Protein AF-A0A9P7W1I6-F1 (afdb_monomer_lite)

Sequence (205 aa):
MAPTDESPTPQEISLDATHIAAESSLDLSAVGKHEARKIMSLQHKVLGYRPPPGSLASEAQAAASKHPDGISPSPPDTASLREAALKDAARIGLRSERSTPSKKISFDIDLDRIGLADARKLMSEEHKALGYRPPPGSLAAEAQVAAAKHPEIKDSNIDPRILTKAAQKDAARIASERGATGAKFDRRTEEPPVLKSGDNASPGA

Organism: NCBI:txid856835

Radius of gyration: 28.48 Å; chains: 1; bounding box: 48×52×102 Å

Structure (mmCIF, N/CA/C/O backbone):
data_AF-A0A9P7W1I6-F1
#
_entry.id   AF-A0A9P7W1I6-F1
#
loop_
_atom_site.group_PDB
_atom_site.id
_atom_site.type_symbol
_atom_site.label_atom_id
_atom_site.label_alt_id
_atom_site.label_comp_id
_atom_site.label_asym_id
_atom_site.label_entity_id
_atom_site.label_seq_id
_atom_site.pdbx_PDB_ins_code
_atom_site.Cartn_x
_atom_site.Cartn_y
_atom_site.Cartn_z
_atom_site.occupancy
_atom_site.B_iso_or_equiv
_atom_site.auth_seq_id
_atom_site.auth_comp_id
_atom_site.auth_asym_id
_atom_site.auth_atom_id
_atom_site.pdbx_PDB_model_num
ATOM 1 N N . MET A 1 1 ? -29.452 -7.579 -7.277 1.00 39.31 1 MET A N 1
ATOM 2 C CA . MET A 1 1 ? -28.356 -7.286 -8.225 1.00 39.31 1 MET A CA 1
ATOM 3 C C . MET A 1 1 ? -27.201 -6.744 -7.408 1.00 39.31 1 MET A C 1
ATOM 5 O O . MET A 1 1 ? -27.337 -5.668 -6.843 1.00 39.31 1 MET A O 1
ATOM 9 N N . ALA A 1 2 ? -26.158 -7.550 -7.212 1.00 38.19 2 ALA A N 1
ATOM 10 C CA . ALA A 1 2 ? -24.960 -7.138 -6.486 1.00 38.19 2 ALA A CA 1
ATOM 11 C C . ALA A 1 2 ? -24.075 -6.295 -7.421 1.00 38.19 2 ALA A C 1
ATOM 13 O O . ALA A 1 2 ? -23.942 -6.683 -8.583 1.00 38.19 2 ALA A O 1
ATOM 14 N N . PRO A 1 3 ? -23.492 -5.172 -6.970 1.00 46.94 3 PRO A N 1
ATOM 15 C CA . PRO A 1 3 ? -22.428 -4.526 -7.721 1.00 46.94 3 PRO A CA 1
ATOM 16 C C . PRO A 1 3 ? -21.200 -5.441 -7.672 1.00 46.94 3 PRO A C 1
ATOM 18 O O . PRO A 1 3 ? -20.714 -5.793 -6.598 1.00 46.94 3 PRO A O 1
ATOM 21 N N . THR A 1 4 ? -20.756 -5.886 -8.840 1.00 48.56 4 THR A N 1
ATOM 22 C CA . THR A 1 4 ? -19.498 -6.599 -9.033 1.00 48.56 4 THR A CA 1
ATOM 23 C C . THR A 1 4 ? -18.344 -5.701 -8.601 1.00 48.56 4 THR A C 1
ATOM 25 O O . THR A 1 4 ? -18.175 -4.597 -9.112 1.00 48.56 4 THR A O 1
ATOM 28 N N . ASP A 1 5 ? -17.574 -6.185 -7.632 1.00 48.84 5 ASP A N 1
ATOM 29 C CA . ASP A 1 5 ? -16.258 -5.678 -7.259 1.00 48.84 5 ASP A CA 1
ATOM 30 C C . ASP A 1 5 ? -15.291 -5.929 -8.430 1.00 48.84 5 ASP A C 1
ATOM 32 O O . ASP A 1 5 ? -14.596 -6.943 -8.486 1.00 48.84 5 ASP A O 1
ATOM 36 N N . GLU A 1 6 ? -15.327 -5.061 -9.446 1.00 49.81 6 GLU A N 1
ATOM 37 C CA . GLU A 1 6 ? -14.405 -5.111 -10.583 1.00 49.81 6 GLU A CA 1
ATOM 38 C C . GLU A 1 6 ? -13.041 -4.552 -10.173 1.00 49.81 6 GLU A C 1
ATOM 40 O O . GLU A 1 6 ? -12.639 -3.441 -10.519 1.00 49.81 6 GLU A O 1
ATOM 45 N N . SER A 1 7 ? -12.302 -5.357 -9.414 1.00 54.88 7 SER A N 1
ATOM 46 C CA . SER A 1 7 ? -10.848 -5.252 -9.394 1.00 54.88 7 SER A CA 1
ATOM 47 C C . SER A 1 7 ? -10.339 -5.579 -10.806 1.00 54.88 7 SER A C 1
ATOM 49 O O . SER A 1 7 ? -10.572 -6.698 -11.271 1.00 54.88 7 SER A O 1
ATOM 51 N N . PRO A 1 8 ? -9.653 -4.657 -11.510 1.00 55.03 8 PRO A N 1
ATOM 52 C CA . PRO A 1 8 ? -9.287 -4.884 -12.905 1.00 55.03 8 PRO A CA 1
ATOM 53 C C . PRO A 1 8 ? -8.347 -6.077 -13.003 1.00 55.03 8 PRO A C 1
ATOM 55 O O . PRO A 1 8 ? -7.320 -6.127 -12.311 1.00 55.03 8 PRO A O 1
ATOM 58 N N . THR A 1 9 ? -8.721 -7.042 -13.839 1.00 59.66 9 THR A N 1
ATOM 59 C CA . THR A 1 9 ? -7.993 -8.304 -13.983 1.00 59.66 9 THR A CA 1
ATOM 60 C C . THR A 1 9 ? -6.566 -8.047 -14.486 1.00 59.66 9 THR A C 1
ATOM 62 O O . THR A 1 9 ? -6.343 -7.074 -15.208 1.00 59.66 9 THR A O 1
ATOM 65 N N . PRO A 1 10 ? -5.579 -8.912 -14.170 1.00 57.97 10 PRO A N 1
ATOM 66 C CA . PRO A 1 10 ? -4.196 -8.765 -14.643 1.00 57.97 10 PRO A CA 1
ATOM 67 C C . PRO A 1 10 ? -4.059 -8.569 -16.163 1.00 57.97 10 PRO A C 1
ATOM 69 O O . PRO A 1 10 ? -3.075 -7.994 -16.621 1.00 57.97 10 PRO A O 1
ATOM 72 N N . GLN A 1 11 ? -5.054 -9.020 -16.934 1.00 57.78 11 GLN A N 1
ATOM 73 C CA . GLN A 1 11 ? -5.106 -8.873 -18.386 1.00 57.78 11 GLN A CA 1
ATOM 74 C C . GLN A 1 11 ? -5.342 -7.423 -18.825 1.00 57.78 11 GLN A C 1
ATOM 76 O O . GLN A 1 11 ? -4.669 -6.959 -19.739 1.00 57.78 11 GLN A O 1
ATOM 81 N N . GLU A 1 12 ? -6.209 -6.672 -18.143 1.00 60.38 12 GLU A N 1
ATOM 82 C CA . GLU A 1 12 ? -6.423 -5.250 -18.450 1.00 60.38 12 GLU A CA 1
ATOM 83 C C . GLU A 1 12 ? -5.205 -4.397 -18.072 1.00 60.38 12 GLU A C 1
ATOM 85 O O . GLU A 1 12 ? -4.842 -3.466 -18.783 1.00 60.38 12 GLU A O 1
ATOM 90 N N . ILE A 1 13 ? -4.501 -4.766 -16.993 1.00 64.19 13 ILE A N 1
ATOM 91 C CA . ILE A 1 13 ? -3.278 -4.066 -16.557 1.00 64.19 13 ILE A CA 1
ATOM 92 C C . ILE A 1 13 ? -2.152 -4.227 -17.585 1.00 64.19 13 ILE A C 1
ATOM 94 O O . ILE A 1 13 ? -1.425 -3.269 -17.850 1.00 64.19 13 ILE A O 1
ATOM 98 N N . SER A 1 14 ? -2.039 -5.431 -18.152 1.00 67.81 14 SER A N 1
ATOM 99 C CA . SER A 1 14 ? -1.067 -5.788 -19.187 1.00 67.81 14 SER A CA 1
ATOM 100 C C . SER A 1 14 ? -1.320 -5.021 -20.491 1.00 67.81 14 SER A C 1
ATOM 102 O O . SER A 1 14 ? -0.390 -4.438 -21.050 1.00 67.81 14 SER A O 1
ATOM 104 N N . LEU A 1 15 ? -2.582 -4.923 -20.929 1.00 71.44 15 LEU A N 1
ATOM 105 C CA . LEU A 1 15 ? -2.955 -4.144 -22.115 1.00 71.44 15 LEU A CA 1
ATOM 106 C C . LEU A 1 15 ? -2.557 -2.670 -21.960 1.00 71.44 15 LEU A C 1
ATOM 108 O O . LEU A 1 15 ? -1.880 -2.125 -22.833 1.00 71.44 15 LEU A O 1
ATOM 112 N N . ASP A 1 16 ? -2.855 -2.055 -20.817 1.00 76.81 16 ASP A N 1
ATOM 113 C CA . ASP A 1 16 ? -2.443 -0.675 -20.537 1.00 76.81 16 ASP A CA 1
ATOM 114 C C . ASP A 1 16 ? -0.919 -0.489 -20.602 1.00 76.81 16 ASP A C 1
ATOM 116 O O . ASP A 1 16 ? -0.429 0.492 -21.161 1.00 76.81 16 ASP A O 1
ATOM 120 N N . ALA A 1 17 ? -0.144 -1.423 -20.041 1.00 79.62 17 ALA A N 1
ATOM 121 C CA . ALA A 1 17 ? 1.315 -1.347 -20.071 1.00 79.62 17 ALA A CA 1
ATOM 122 C C . ALA A 1 17 ? 1.866 -1.416 -21.503 1.00 79.62 17 ALA A C 1
ATOM 124 O O . ALA A 1 17 ? 2.797 -0.679 -21.843 1.00 79.62 17 ALA A O 1
ATOM 125 N N . THR A 1 18 ? 1.270 -2.248 -22.362 1.00 81.69 18 THR A N 1
ATOM 126 C CA . THR A 1 18 ? 1.635 -2.302 -23.786 1.00 81.69 18 THR A CA 1
ATOM 127 C C . THR A 1 18 ? 1.257 -1.023 -24.537 1.00 81.69 18 THR A C 1
ATOM 129 O O . THR A 1 18 ? 2.026 -0.569 -25.383 1.00 81.69 18 THR A O 1
ATOM 132 N N . HIS A 1 19 ? 0.142 -0.378 -24.177 1.00 83.44 19 HIS A N 1
ATOM 133 C CA . HIS A 1 19 ? -0.240 0.924 -24.726 1.00 83.44 19 HIS A CA 1
ATOM 134 C C . HIS A 1 19 ? 0.760 2.025 -24.350 1.00 83.44 19 HIS A C 1
ATOM 136 O O . HIS A 1 19 ? 1.209 2.757 -25.229 1.00 83.44 19 HIS A O 1
ATOM 142 N N . ILE A 1 20 ? 1.199 2.095 -23.088 1.00 84.31 20 ILE A N 1
ATOM 143 C CA . ILE A 1 20 ? 2.221 3.066 -22.651 1.00 84.31 20 ILE A CA 1
ATOM 144 C C . ILE A 1 20 ? 3.561 2.837 -23.370 1.00 84.31 20 ILE A C 1
ATOM 146 O O . ILE A 1 20 ? 4.255 3.800 -23.718 1.00 84.31 20 ILE A O 1
ATOM 150 N N . ALA A 1 21 ? 3.928 1.574 -23.615 1.00 81.94 21 ALA A N 1
ATOM 151 C CA . ALA A 1 21 ? 5.100 1.238 -24.418 1.00 81.94 21 ALA A CA 1
ATOM 152 C C . ALA A 1 21 ? 4.963 1.788 -25.847 1.00 81.94 21 ALA A C 1
ATOM 154 O O . ALA A 1 21 ? 5.846 2.507 -26.312 1.00 81.94 21 ALA A O 1
ATOM 155 N N . ALA A 1 22 ? 3.826 1.537 -26.502 1.00 82.69 22 ALA A N 1
ATOM 156 C CA . ALA A 1 22 ? 3.554 2.003 -27.860 1.00 82.69 22 ALA A CA 1
ATOM 157 C C . ALA A 1 22 ? 3.529 3.539 -27.971 1.00 82.69 22 ALA A C 1
ATOM 159 O O . ALA A 1 22 ? 4.135 4.099 -28.883 1.00 82.69 22 ALA A O 1
ATOM 160 N N . GLU A 1 23 ? 2.908 4.236 -27.015 1.00 83.25 23 GLU A N 1
ATOM 161 C CA . GLU A 1 23 ? 2.897 5.707 -26.947 1.00 83.25 23 GLU A CA 1
ATOM 162 C C . GLU A 1 23 ? 4.299 6.305 -26.820 1.00 83.25 23 GLU A C 1
ATOM 164 O O . GLU A 1 23 ? 4.571 7.395 -27.320 1.00 83.25 23 GLU A O 1
ATOM 169 N N . SER A 1 24 ? 5.199 5.587 -26.153 1.00 83.06 24 SER A N 1
ATOM 170 C CA . SER A 1 24 ? 6.590 6.001 -25.963 1.00 83.06 24 SER A CA 1
ATOM 171 C C . SER A 1 24 ? 7.506 5.502 -27.089 1.00 83.06 24 SER A C 1
ATOM 173 O O . SER A 1 24 ? 8.729 5.591 -26.969 1.00 83.06 24 SER A O 1
ATOM 175 N N . SER A 1 25 ? 6.925 4.961 -28.173 1.00 82.50 25 SER A N 1
ATOM 176 C CA . SER A 1 25 ? 7.631 4.317 -29.293 1.00 82.50 25 SER A CA 1
ATOM 177 C C . SER A 1 25 ? 8.619 3.235 -28.839 1.00 82.50 25 SER A C 1
ATOM 179 O O . SER A 1 25 ? 9.677 3.041 -29.435 1.00 82.50 25 SER A O 1
ATOM 181 N N . LEU A 1 26 ? 8.288 2.546 -27.746 1.00 83.31 26 LEU A N 1
ATOM 182 C CA . LEU A 1 26 ? 9.107 1.509 -27.149 1.00 83.31 26 LEU A CA 1
ATOM 183 C C . LEU A 1 26 ? 8.637 0.137 -27.621 1.00 83.31 26 LEU A C 1
ATOM 185 O O . LEU A 1 26 ? 7.534 -0.308 -27.306 1.00 83.31 26 LEU A O 1
ATOM 189 N N . ASP A 1 27 ? 9.514 -0.554 -28.339 1.00 84.62 27 ASP A N 1
ATOM 190 C CA . ASP A 1 27 ? 9.290 -1.933 -28.747 1.00 84.62 27 ASP A CA 1
ATOM 191 C C . ASP A 1 27 ? 9.727 -2.894 -27.633 1.00 84.62 27 ASP A C 1
ATOM 193 O O . ASP A 1 27 ? 10.917 -3.055 -27.354 1.00 84.62 27 ASP A O 1
ATOM 197 N N . LEU A 1 28 ? 8.754 -3.549 -26.994 1.00 82.38 28 LEU A N 1
ATOM 198 C CA . LEU A 1 28 ? 8.999 -4.531 -25.933 1.00 82.38 28 LEU A CA 1
ATOM 199 C C . LEU A 1 28 ? 9.765 -5.764 -26.432 1.00 82.38 28 LEU A C 1
ATOM 201 O O . LEU A 1 28 ? 10.403 -6.439 -25.632 1.00 82.38 28 LEU A O 1
ATOM 205 N N . SER A 1 29 ? 9.738 -6.058 -27.734 1.00 82.56 29 SER A N 1
ATOM 206 C CA . SER A 1 29 ? 10.484 -7.180 -28.313 1.00 82.56 29 SER A CA 1
ATOM 207 C C . SER A 1 29 ? 11.984 -6.883 -28.460 1.00 82.56 29 SER A C 1
ATOM 209 O O . SER A 1 29 ? 12.816 -7.793 -28.418 1.00 82.56 29 SER A O 1
ATOM 211 N N . ALA A 1 30 ? 12.345 -5.600 -28.544 1.00 84.06 30 ALA A N 1
ATOM 212 C CA . ALA A 1 30 ? 13.722 -5.116 -28.551 1.00 84.06 30 ALA A CA 1
ATOM 213 C C . ALA A 1 30 ? 14.324 -4.987 -27.137 1.00 84.06 30 ALA A C 1
ATOM 215 O O . ALA A 1 30 ? 15.516 -4.727 -26.994 1.00 84.06 30 ALA A O 1
ATOM 216 N N . VAL A 1 31 ? 13.517 -5.150 -26.084 1.00 86.19 31 VAL A N 1
ATOM 217 C CA . VAL A 1 31 ? 13.948 -5.010 -24.688 1.00 86.19 31 VAL A CA 1
ATOM 218 C C . VAL A 1 31 ? 14.651 -6.281 -24.212 1.00 86.19 31 VAL A C 1
ATOM 220 O O . VAL A 1 31 ? 14.035 -7.337 -24.068 1.00 86.19 31 VAL A O 1
ATOM 223 N N . GLY A 1 32 ? 15.942 -6.158 -23.910 1.00 89.12 32 GLY A N 1
ATOM 224 C CA . GLY A 1 32 ? 16.736 -7.206 -23.287 1.00 89.12 32 GLY A CA 1
ATOM 225 C C . GLY A 1 32 ? 16.715 -7.141 -21.758 1.00 89.12 32 GLY A C 1
ATOM 226 O O . GLY A 1 32 ? 16.048 -6.326 -21.106 1.00 89.12 32 GLY A O 1
ATOM 227 N N . LYS A 1 33 ? 17.496 -8.027 -21.136 1.00 89.19 33 LYS A N 1
ATOM 228 C CA . LYS A 1 33 ? 17.587 -8.162 -19.673 1.00 89.19 33 LYS A CA 1
ATOM 229 C C . LYS A 1 33 ? 18.093 -6.891 -18.991 1.00 89.19 33 LYS A C 1
ATOM 231 O O . LYS A 1 33 ? 17.712 -6.611 -17.850 1.00 89.19 33 LYS A O 1
ATOM 236 N N . HIS A 1 34 ? 18.973 -6.144 -19.652 1.00 89.00 34 HIS A N 1
ATOM 237 C CA . HIS A 1 34 ? 19.539 -4.916 -19.107 1.00 89.00 34 HIS A CA 1
ATOM 238 C C . HIS A 1 34 ? 18.495 -3.791 -19.081 1.00 89.00 34 HIS A C 1
ATOM 240 O O . HIS A 1 34 ? 18.285 -3.164 -18.038 1.00 89.00 34 HIS A O 1
ATOM 246 N N . GLU A 1 35 ? 17.777 -3.588 -20.184 1.00 89.38 35 GLU A N 1
ATOM 247 C CA . GLU A 1 35 ? 16.723 -2.582 -20.295 1.00 89.38 35 GLU A CA 1
ATOM 248 C C . GLU A 1 35 ? 15.550 -2.905 -19.365 1.00 89.38 35 GLU A C 1
ATOM 250 O O . GLU A 1 35 ? 15.101 -2.027 -18.626 1.00 89.38 35 GLU A O 1
ATOM 255 N N . ALA A 1 36 ? 15.121 -4.169 -19.290 1.00 91.81 36 ALA A N 1
ATOM 256 C CA . ALA A 1 36 ? 14.047 -4.594 -18.391 1.00 91.81 36 ALA A CA 1
ATOM 257 C C . ALA A 1 36 ? 14.363 -4.302 -16.911 1.00 91.81 36 ALA A C 1
ATOM 259 O O . ALA A 1 36 ? 13.514 -3.821 -16.154 1.00 91.81 36 ALA A O 1
ATOM 260 N N . ARG A 1 37 ? 15.613 -4.532 -16.483 1.00 91.00 37 ARG A N 1
ATOM 261 C CA . ARG A 1 37 ? 16.076 -4.170 -15.130 1.00 91.00 37 ARG A CA 1
ATOM 262 C C . ARG A 1 37 ? 16.083 -2.661 -14.910 1.00 91.00 37 ARG A C 1
ATOM 264 O O . ARG A 1 37 ? 15.747 -2.206 -13.817 1.00 91.00 37 ARG A O 1
ATOM 271 N N . LYS A 1 38 ? 16.444 -1.887 -15.934 1.00 92.25 38 LYS A N 1
ATOM 272 C CA . LYS A 1 38 ? 16.438 -0.423 -15.877 1.00 92.25 38 LYS A CA 1
ATOM 273 C C . LYS A 1 38 ? 15.017 0.124 -15.730 1.00 92.25 38 LYS A C 1
ATOM 275 O O . LYS A 1 38 ? 14.800 0.946 -14.844 1.00 92.25 38 LYS A O 1
ATOM 280 N N . ILE A 1 39 ? 14.056 -0.381 -16.510 1.00 91.62 39 ILE A N 1
ATOM 281 C CA . ILE A 1 39 ? 12.628 -0.037 -16.383 1.00 91.62 39 ILE A CA 1
ATOM 282 C C . ILE A 1 39 ? 12.141 -0.354 -14.965 1.00 91.62 39 ILE A C 1
ATOM 284 O O . ILE A 1 39 ? 11.605 0.524 -14.294 1.00 91.62 39 ILE A O 1
ATOM 288 N N . MET A 1 40 ? 12.399 -1.570 -14.466 1.00 91.44 40 MET A N 1
ATOM 289 C CA . MET A 1 40 ? 12.016 -1.967 -13.106 1.00 91.44 40 MET A CA 1
ATOM 290 C C . MET A 1 40 ? 12.596 -1.026 -12.044 1.00 91.44 40 MET A C 1
ATOM 292 O O . MET A 1 40 ? 11.872 -0.595 -11.151 1.00 91.44 40 MET A O 1
ATOM 296 N N . SER A 1 41 ? 13.890 -0.707 -12.130 1.00 92.44 41 SER A N 1
ATOM 297 C CA . SER A 1 41 ? 14.565 0.174 -11.172 1.00 92.44 41 SER A CA 1
ATOM 298 C C . SER A 1 41 ? 13.978 1.588 -11.184 1.00 92.44 41 SER A C 1
ATOM 300 O O . SER A 1 41 ? 13.717 2.161 -10.127 1.00 92.44 41 SER A O 1
ATOM 302 N N . LEU A 1 42 ? 13.702 2.135 -12.373 1.00 91.50 42 LEU A N 1
ATOM 303 C CA . LEU A 1 42 ? 13.073 3.447 -12.524 1.00 91.50 42 LEU A CA 1
ATOM 304 C C . LEU A 1 42 ? 11.664 3.469 -11.930 1.00 91.50 42 LEU A C 1
ATOM 306 O O . LEU A 1 42 ? 11.358 4.363 -11.145 1.00 91.50 42 LEU A O 1
ATOM 310 N N . GLN A 1 43 ? 10.839 2.469 -12.241 1.00 91.06 43 GLN A N 1
ATOM 311 C CA . GLN A 1 43 ? 9.495 2.370 -11.677 1.00 91.06 43 GLN A CA 1
ATOM 312 C C . GLN A 1 43 ? 9.525 2.201 -10.163 1.00 91.06 43 GLN A C 1
ATOM 314 O O . GLN A 1 43 ? 8.826 2.917 -9.458 1.00 91.06 43 GLN A O 1
ATOM 319 N N . HIS A 1 44 ? 10.383 1.319 -9.648 1.00 89.94 44 HIS A N 1
ATOM 320 C CA . HIS A 1 44 ? 10.547 1.126 -8.210 1.00 89.94 44 HIS A CA 1
ATOM 321 C C . HIS A 1 44 ? 10.976 2.417 -7.508 1.00 89.94 44 HIS A C 1
ATOM 323 O O . HIS A 1 44 ? 10.495 2.725 -6.424 1.00 89.94 44 HIS A O 1
ATOM 329 N N . LYS A 1 45 ? 11.874 3.197 -8.121 1.00 89.88 45 LYS A 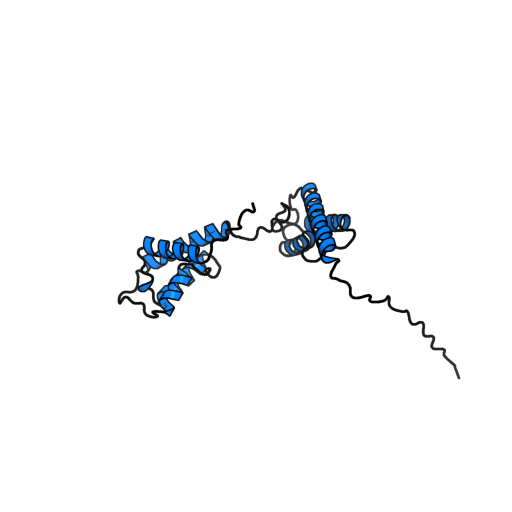N 1
ATOM 330 C CA . LYS A 1 45 ? 12.324 4.475 -7.561 1.00 89.88 45 LYS A CA 1
ATOM 331 C C . LYS A 1 45 ? 11.196 5.507 -7.470 1.00 89.88 45 LYS A C 1
ATOM 333 O O . LYS A 1 45 ? 11.211 6.310 -6.545 1.00 89.88 45 LYS A O 1
ATOM 338 N N . VAL A 1 46 ? 10.253 5.495 -8.412 1.00 87.31 46 VAL A N 1
ATOM 339 C CA . VAL A 1 46 ? 9.095 6.405 -8.411 1.00 87.31 46 VAL A CA 1
ATOM 340 C C . VAL A 1 46 ? 7.997 5.921 -7.471 1.00 87.31 46 VAL A C 1
ATOM 342 O O . VAL A 1 46 ? 7.462 6.714 -6.708 1.00 87.31 46 VAL A O 1
ATOM 345 N N . LEU A 1 47 ? 7.675 4.628 -7.511 1.00 84.62 47 LEU A N 1
ATOM 346 C CA . LEU A 1 47 ? 6.603 4.030 -6.713 1.00 84.62 47 LEU A CA 1
ATOM 347 C C . LEU A 1 47 ? 6.994 3.851 -5.239 1.00 84.62 47 LEU A C 1
ATOM 349 O O . LEU A 1 47 ? 6.133 3.850 -4.368 1.00 84.62 47 LEU A O 1
ATOM 353 N N . GLY A 1 48 ? 8.284 3.659 -4.950 1.00 86.75 48 GLY A N 1
ATOM 354 C CA . GLY A 1 48 ? 8.783 3.296 -3.620 1.00 86.75 48 GLY A CA 1
ATOM 355 C C . GLY A 1 48 ? 8.591 1.816 -3.259 1.00 86.75 48 GLY A C 1
ATOM 356 O O . GLY A 1 48 ? 8.995 1.393 -2.179 1.00 86.75 48 GLY A O 1
ATOM 357 N N . TYR A 1 49 ? 8.004 1.020 -4.154 1.00 86.19 49 TYR A N 1
ATOM 358 C CA . TYR A 1 49 ? 7.783 -0.416 -3.996 1.00 86.19 49 TYR A CA 1
ATOM 359 C C . TYR A 1 49 ? 7.969 -1.155 -5.326 1.00 86.19 49 TYR A C 1
ATOM 361 O O . TYR A 1 49 ? 8.116 -0.555 -6.395 1.00 86.19 49 TYR A O 1
ATOM 369 N N . ARG A 1 50 ? 7.997 -2.492 -5.270 1.00 87.62 50 ARG A N 1
ATOM 370 C CA . ARG A 1 50 ? 8.162 -3.332 -6.463 1.00 87.62 50 ARG A CA 1
ATOM 371 C C . ARG A 1 50 ? 6.956 -3.188 -7.398 1.00 87.62 50 ARG A C 1
ATOM 373 O O . ARG A 1 50 ? 5.843 -3.417 -6.933 1.00 87.62 50 ARG A O 1
ATOM 380 N N . PRO A 1 51 ? 7.162 -2.883 -8.694 1.00 88.00 51 PRO A N 1
ATOM 381 C CA . PRO A 1 51 ? 6.057 -2.740 -9.634 1.00 88.00 51 PRO A CA 1
ATOM 382 C C . PRO A 1 51 ? 5.155 -3.986 -9.647 1.00 88.00 51 PRO A C 1
ATOM 384 O O . PRO A 1 51 ? 5.683 -5.104 -9.589 1.00 88.00 51 PRO A O 1
ATOM 387 N N . PRO A 1 52 ? 3.823 -3.812 -9.705 1.00 86.00 52 PRO A N 1
ATOM 388 C CA . PRO A 1 52 ? 2.872 -4.917 -9.733 1.00 86.00 52 PRO A CA 1
ATOM 389 C C . PRO A 1 52 ? 2.982 -5.737 -11.032 1.00 86.00 52 PRO A C 1
ATOM 391 O O . PRO A 1 52 ? 3.503 -5.245 -12.036 1.00 86.00 52 PRO A O 1
ATOM 394 N N . PRO A 1 53 ? 2.476 -6.984 -11.045 1.00 84.25 53 PRO A N 1
ATOM 395 C CA . PRO A 1 53 ? 2.358 -7.758 -12.279 1.00 84.25 53 PRO A CA 1
ATOM 396 C C . PRO A 1 53 ? 1.457 -7.038 -13.294 1.00 84.25 53 PRO A C 1
ATOM 398 O O . PRO A 1 53 ? 0.489 -6.378 -12.917 1.00 84.25 53 PRO A O 1
ATOM 401 N N . GLY A 1 54 ? 1.794 -7.158 -14.579 1.00 85.50 54 GLY A N 1
ATOM 402 C CA . GLY A 1 54 ? 1.134 -6.420 -15.664 1.00 85.50 54 GLY A CA 1
ATOM 403 C C . GLY A 1 54 ? 1.590 -4.963 -15.800 1.00 85.50 54 GLY A C 1
ATOM 404 O O . GLY A 1 54 ? 1.060 -4.241 -16.633 1.00 85.50 54 GLY A O 1
ATOM 405 N N . SER A 1 55 ? 2.565 -4.499 -15.009 1.00 89.00 55 SER A N 1
ATOM 406 C CA . SER A 1 55 ? 3.256 -3.236 -15.288 1.00 89.00 55 SER A CA 1
ATOM 407 C C . SER A 1 55 ? 4.192 -3.361 -16.491 1.00 89.00 55 SER A C 1
ATOM 409 O O . SER A 1 55 ? 4.612 -4.461 -16.860 1.00 89.00 55 SER A O 1
ATOM 411 N N . LEU A 1 56 ? 4.632 -2.225 -17.032 1.00 91.50 56 LEU A N 1
ATOM 412 C CA . LEU A 1 56 ? 5.633 -2.179 -18.098 1.00 91.50 56 LEU A CA 1
ATOM 413 C C . LEU A 1 56 ? 6.922 -2.915 -17.704 1.00 91.50 56 LEU A C 1
ATOM 415 O O . LEU A 1 56 ? 7.511 -3.605 -18.530 1.00 91.50 56 LEU A O 1
ATOM 419 N N . ALA A 1 57 ? 7.355 -2.824 -16.440 1.00 91.31 57 ALA A N 1
ATOM 420 C CA . ALA A 1 57 ? 8.508 -3.584 -15.956 1.00 91.31 57 ALA A CA 1
ATOM 421 C C . ALA A 1 57 ? 8.263 -5.101 -15.977 1.00 91.31 57 ALA A C 1
ATOM 423 O O . ALA A 1 57 ? 9.174 -5.855 -16.313 1.00 91.31 57 ALA A O 1
ATOM 424 N N . SER A 1 58 ? 7.056 -5.546 -15.618 1.00 90.12 58 SER A N 1
ATOM 425 C CA . SER A 1 58 ? 6.675 -6.961 -15.658 1.00 90.12 58 SER A CA 1
ATOM 426 C C . SER A 1 58 ? 6.650 -7.486 -17.095 1.00 90.12 58 SER A C 1
ATOM 428 O O . SER A 1 58 ? 7.207 -8.549 -17.362 1.00 90.12 58 SER A O 1
ATOM 430 N N . GLU A 1 59 ? 6.064 -6.728 -18.024 1.00 90.25 59 GLU A N 1
ATOM 431 C CA . GLU A 1 59 ? 6.007 -7.084 -19.448 1.00 90.25 59 GLU A CA 1
ATOM 432 C C . GLU A 1 59 ? 7.400 -7.100 -20.085 1.00 90.25 59 GLU A C 1
ATOM 434 O O . GLU A 1 59 ? 7.779 -8.062 -20.752 1.00 90.25 59 GLU A O 1
ATOM 439 N N . ALA A 1 60 ? 8.221 -6.090 -19.792 1.00 90.75 60 ALA A N 1
ATOM 440 C CA . ALA A 1 60 ? 9.616 -6.039 -20.215 1.00 90.75 60 ALA A CA 1
ATOM 441 C C . ALA A 1 60 ? 10.427 -7.235 -19.690 1.00 90.75 60 ALA A C 1
ATOM 443 O O . ALA A 1 60 ? 11.236 -7.809 -20.414 1.00 90.75 60 ALA A O 1
ATOM 444 N N . GLN A 1 61 ? 10.210 -7.646 -18.437 1.00 91.44 61 GLN A N 1
ATOM 445 C CA . GLN A 1 61 ? 10.849 -8.838 -17.874 1.00 91.44 61 GLN A CA 1
ATOM 446 C C . GLN A 1 61 ? 10.360 -10.126 -18.537 1.00 91.44 61 GLN A C 1
ATOM 448 O O . GLN A 1 61 ? 11.166 -11.032 -18.760 1.00 91.44 61 GLN A O 1
ATOM 453 N N . ALA A 1 62 ? 9.072 -10.219 -18.871 1.00 88.62 62 ALA A N 1
ATOM 454 C CA . ALA A 1 62 ? 8.518 -11.360 -19.589 1.00 88.62 62 ALA A CA 1
ATOM 455 C C . ALA A 1 62 ? 9.088 -11.465 -21.014 1.00 88.62 62 ALA A C 1
ATOM 457 O O . ALA A 1 62 ? 9.476 -12.556 -21.436 1.00 88.62 62 ALA A O 1
ATOM 458 N N . ALA A 1 63 ? 9.212 -10.340 -21.724 1.00 86.69 63 ALA A N 1
ATOM 459 C CA . ALA A 1 63 ? 9.840 -10.273 -23.041 1.00 86.69 63 ALA A CA 1
ATOM 460 C C . ALA A 1 63 ? 11.332 -10.637 -22.977 1.00 86.69 63 ALA A C 1
ATOM 462 O O . ALA A 1 63 ? 11.773 -11.539 -23.688 1.00 86.69 63 ALA A O 1
ATOM 463 N N . ALA A 1 64 ? 12.078 -10.051 -22.036 1.00 88.38 64 ALA A N 1
ATOM 464 C CA . ALA A 1 64 ? 13.491 -10.360 -21.822 1.00 88.38 64 ALA A CA 1
ATOM 465 C C . ALA A 1 64 ? 13.731 -11.812 -21.368 1.00 88.38 64 ALA A C 1
ATOM 467 O O . ALA A 1 64 ? 14.796 -12.374 -21.597 1.00 88.38 64 ALA A O 1
ATOM 468 N N . SER A 1 65 ? 12.753 -12.455 -20.723 1.00 88.62 65 SER A N 1
ATOM 469 C CA . SER A 1 65 ? 12.856 -13.879 -20.371 1.00 88.62 65 SER A CA 1
ATOM 470 C C . SER A 1 65 ? 12.762 -14.783 -21.601 1.00 88.62 65 SER A C 1
ATOM 472 O O . SER A 1 65 ? 13.342 -15.865 -21.602 1.00 88.62 65 SER A O 1
ATOM 474 N N . LYS A 1 66 ? 12.057 -14.341 -22.651 1.00 86.81 66 LYS A N 1
ATOM 475 C CA . LYS A 1 66 ? 11.989 -15.031 -23.949 1.00 86.81 66 LYS A CA 1
ATOM 476 C C . LYS A 1 66 ? 13.195 -14.690 -24.830 1.00 86.81 66 LYS A C 1
ATOM 478 O O . LYS A 1 66 ? 13.692 -15.559 -25.539 1.00 86.81 66 LYS A O 1
ATOM 483 N 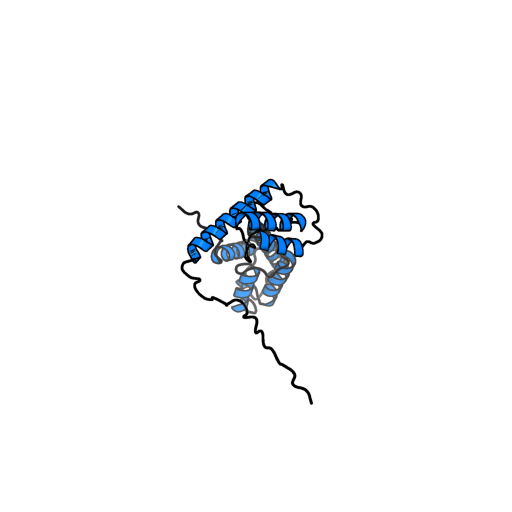N . HIS A 1 67 ? 13.674 -13.448 -24.747 1.00 84.12 67 HIS A N 1
ATOM 484 C CA . HIS A 1 67 ? 14.771 -12.913 -25.553 1.00 84.12 67 HIS A CA 1
ATOM 485 C C . HIS A 1 67 ? 15.744 -12.114 -24.666 1.00 84.12 67 HIS A C 1
ATOM 487 O O . HIS A 1 67 ? 15.606 -10.897 -24.545 1.00 84.12 67 HIS A O 1
ATOM 493 N N . PRO A 1 68 ? 16.726 -12.767 -24.014 1.00 80.56 68 PRO A N 1
ATOM 494 C CA . PRO A 1 68 ? 17.582 -12.116 -23.015 1.00 80.56 68 PRO A CA 1
ATOM 495 C C . PRO A 1 68 ? 18.428 -10.970 -23.572 1.00 80.56 68 PRO A C 1
ATOM 497 O O . PRO A 1 68 ? 18.690 -10.015 -22.836 1.00 80.56 68 PRO A O 1
ATOM 500 N N . ASP A 1 69 ? 18.787 -11.041 -24.853 1.00 81.38 69 ASP A N 1
ATOM 501 C CA . ASP A 1 69 ? 19.590 -10.037 -25.557 1.00 81.38 69 ASP A CA 1
ATOM 502 C C . ASP A 1 69 ? 18.738 -9.066 -26.402 1.00 81.38 69 ASP A C 1
ATOM 504 O O . ASP A 1 69 ? 19.286 -8.192 -27.066 1.00 81.38 69 ASP A O 1
ATOM 508 N N . GLY A 1 70 ? 17.403 -9.191 -26.357 1.00 77.50 70 GLY A N 1
ATOM 509 C CA . GLY A 1 70 ? 16.486 -8.504 -27.272 1.00 77.50 70 GLY A CA 1
ATOM 510 C C . GLY A 1 70 ? 16.442 -9.163 -28.659 1.00 77.50 70 GLY A C 1
ATOM 511 O O . GLY A 1 70 ? 17.377 -9.841 -29.080 1.00 77.50 70 GLY A O 1
ATOM 512 N N . ILE A 1 71 ? 15.322 -9.018 -29.372 1.00 75.56 71 ILE A N 1
ATOM 513 C CA . ILE A 1 71 ? 15.179 -9.544 -30.746 1.00 75.56 71 ILE A CA 1
ATOM 514 C C . ILE A 1 71 ? 15.868 -8.621 -31.761 1.00 75.56 71 ILE A C 1
ATOM 516 O O . ILE A 1 71 ? 16.351 -9.071 -32.801 1.00 75.56 71 ILE A O 1
ATOM 520 N N . SER A 1 72 ? 15.921 -7.327 -31.453 1.00 71.06 72 SER A N 1
ATOM 521 C CA . SER A 1 72 ? 16.455 -6.301 -32.341 1.00 71.06 72 SER A CA 1
ATOM 522 C C . SER A 1 72 ? 17.951 -6.070 -32.102 1.00 71.06 72 SER A C 1
ATOM 524 O O . SER A 1 72 ? 18.388 -6.021 -30.955 1.00 71.06 72 SER A O 1
ATOM 526 N N . PRO A 1 73 ? 18.749 -5.846 -33.164 1.00 66.81 73 PRO A N 1
ATOM 527 C CA . PRO A 1 73 ? 20.188 -5.594 -33.047 1.00 66.81 73 PRO A CA 1
ATOM 528 C C . PRO A 1 73 ? 20.516 -4.212 -32.461 1.00 66.81 73 PRO A C 1
ATOM 530 O O . PRO A 1 73 ? 21.660 -3.956 -32.093 1.00 66.81 73 PRO A O 1
ATOM 533 N N . SER A 1 74 ? 19.530 -3.311 -32.400 1.00 73.44 74 SER A N 1
ATOM 534 C CA . SER A 1 74 ? 19.666 -1.998 -31.779 1.00 73.44 74 SER A CA 1
ATOM 535 C C . SER A 1 74 ? 18.916 -1.982 -30.450 1.00 73.44 74 SER A C 1
ATOM 537 O O . SER A 1 74 ? 17.713 -2.261 -30.450 1.00 73.44 74 SER A O 1
ATOM 539 N N . PRO A 1 75 ? 19.575 -1.611 -29.338 1.00 71.44 75 PRO A N 1
ATOM 540 C CA . PRO A 1 75 ? 18.883 -1.425 -28.075 1.00 71.44 75 PRO A CA 1
ATOM 541 C C . PRO A 1 75 ? 17.867 -0.276 -28.198 1.00 71.44 75 PRO A C 1
ATOM 543 O O . PRO A 1 75 ? 18.110 0.682 -28.944 1.00 71.44 75 PRO A O 1
ATOM 546 N N . PRO A 1 76 ? 16.732 -0.350 -27.482 1.00 80.38 76 PRO A N 1
ATOM 547 C CA . PRO A 1 76 ? 15.748 0.721 -27.470 1.00 80.38 76 PRO A CA 1
ATOM 548 C C . PRO A 1 76 ? 16.337 1.984 -26.841 1.00 80.38 76 PRO A C 1
ATOM 550 O O . PRO A 1 76 ? 17.178 1.924 -25.935 1.00 80.38 76 PRO A O 1
ATOM 553 N N . ASP A 1 77 ? 15.880 3.142 -27.319 1.00 86.81 77 ASP A N 1
ATOM 554 C CA . ASP A 1 77 ? 16.402 4.416 -26.847 1.00 86.81 77 ASP A CA 1
ATOM 555 C C . ASP A 1 77 ? 16.181 4.591 -25.337 1.00 86.81 77 ASP A C 1
ATOM 557 O O . ASP A 1 77 ? 15.125 4.302 -24.761 1.00 86.81 77 ASP A O 1
ATOM 561 N N . THR A 1 78 ? 17.221 5.084 -24.672 1.00 85.50 78 THR A N 1
ATOM 562 C CA . THR A 1 78 ? 17.234 5.226 -23.219 1.00 85.50 78 THR A CA 1
ATOM 563 C C . THR A 1 78 ? 16.317 6.336 -22.721 1.00 85.50 78 THR A C 1
ATOM 565 O O . THR A 1 78 ? 15.867 6.251 -21.572 1.00 85.50 78 THR A O 1
ATOM 568 N N . ALA A 1 79 ? 16.028 7.351 -23.547 1.00 86.62 79 ALA A N 1
ATOM 569 C CA . ALA A 1 79 ? 15.072 8.394 -23.198 1.00 86.62 79 ALA A CA 1
ATOM 570 C C . ALA A 1 79 ? 13.641 7.845 -23.260 1.00 86.62 79 ALA A C 1
ATOM 572 O O . ALA A 1 79 ? 12.929 7.949 -22.260 1.00 86.62 79 ALA A O 1
ATOM 573 N N . SER A 1 80 ? 13.279 7.144 -24.341 1.00 87.00 80 SER A N 1
ATOM 574 C CA . SER A 1 80 ? 11.990 6.446 -24.477 1.00 87.00 80 SER A CA 1
ATOM 575 C C . SER A 1 80 ? 11.742 5.437 -23.352 1.00 87.00 80 SER A C 1
ATOM 577 O O . SER A 1 80 ? 10.671 5.427 -22.748 1.00 87.00 80 SER A O 1
ATOM 579 N N . LEU A 1 81 ? 12.756 4.639 -22.990 1.00 87.19 81 LEU A N 1
ATOM 580 C CA . LEU A 1 81 ? 12.702 3.716 -21.847 1.00 87.19 81 LEU A CA 1
ATOM 581 C C . LEU A 1 81 ? 12.339 4.422 -20.541 1.00 87.19 81 LEU A C 1
ATOM 583 O O . LEU A 1 81 ? 11.532 3.931 -19.749 1.00 87.19 81 LEU A O 1
ATOM 587 N N . ARG A 1 82 ? 12.984 5.564 -20.292 1.00 89.75 82 ARG A N 1
ATOM 588 C CA . ARG A 1 82 ? 12.771 6.330 -19.069 1.00 89.75 82 ARG A CA 1
ATOM 589 C C . ARG A 1 82 ? 11.387 6.954 -19.059 1.00 89.75 82 ARG A C 1
ATOM 591 O O . ARG A 1 82 ? 10.712 6.871 -18.041 1.00 89.75 82 ARG A O 1
ATOM 598 N N . GLU A 1 83 ? 10.973 7.555 -20.163 1.00 90.44 83 GLU A N 1
ATOM 599 C CA . GLU A 1 83 ? 9.659 8.171 -20.294 1.00 90.44 83 GLU A CA 1
ATOM 600 C C . GLU A 1 83 ? 8.536 7.149 -20.084 1.00 90.44 83 GLU A C 1
ATOM 602 O O . GLU A 1 83 ? 7.674 7.366 -19.232 1.00 90.44 83 GLU A O 1
ATOM 607 N N . ALA A 1 84 ? 8.603 6.002 -20.766 1.00 90.06 84 ALA A N 1
ATOM 608 C CA . ALA A 1 84 ? 7.629 4.922 -20.632 1.00 90.06 84 ALA A CA 1
ATOM 609 C C . ALA A 1 84 ? 7.550 4.408 -19.186 1.00 90.06 84 ALA A C 1
ATOM 611 O O . ALA A 1 84 ? 6.464 4.255 -18.626 1.00 90.06 84 ALA A O 1
ATOM 612 N N . ALA A 1 85 ? 8.708 4.199 -18.546 1.00 90.62 85 ALA A N 1
ATOM 613 C CA . ALA A 1 85 ? 8.773 3.759 -17.156 1.00 90.62 85 ALA A CA 1
ATOM 614 C C . ALA A 1 85 ? 8.124 4.769 -16.199 1.00 90.62 85 ALA A C 1
ATOM 616 O O . ALA A 1 85 ? 7.380 4.365 -15.306 1.00 90.62 85 ALA A O 1
ATOM 617 N N . LEU A 1 86 ? 8.382 6.068 -16.384 1.00 89.94 86 LEU A N 1
ATOM 618 C CA . LEU A 1 86 ? 7.805 7.130 -15.558 1.00 89.94 86 LEU A CA 1
ATOM 619 C C . LEU A 1 86 ? 6.293 7.273 -15.780 1.00 89.94 86 LEU A C 1
ATOM 621 O O . LEU A 1 86 ? 5.558 7.399 -14.803 1.00 89.94 86 LEU A O 1
ATOM 625 N N . LYS A 1 87 ? 5.824 7.217 -17.033 1.00 89.38 87 LYS A N 1
ATOM 626 C CA . LYS A 1 87 ? 4.394 7.268 -17.381 1.00 89.38 87 LYS A CA 1
ATOM 627 C C . LYS A 1 87 ? 3.625 6.103 -16.765 1.00 89.38 87 LYS A C 1
ATOM 629 O O . LYS A 1 87 ? 2.605 6.315 -16.113 1.00 89.38 87 LYS A O 1
ATOM 634 N N . ASP A 1 88 ? 4.144 4.886 -16.903 1.00 89.31 88 ASP A N 1
ATOM 635 C CA . ASP A 1 88 ? 3.512 3.704 -16.321 1.00 89.31 88 ASP A CA 1
ATOM 636 C C . ASP A 1 88 ? 3.548 3.733 -14.783 1.00 89.31 88 ASP A C 1
ATOM 638 O O . ASP A 1 88 ? 2.555 3.417 -14.134 1.00 89.31 88 ASP A O 1
ATOM 642 N N . ALA A 1 89 ? 4.644 4.208 -14.179 1.00 87.69 89 ALA A N 1
ATOM 643 C CA . ALA A 1 89 ? 4.703 4.416 -12.732 1.00 87.69 89 ALA A CA 1
ATOM 644 C C . ALA A 1 89 ? 3.685 5.463 -12.253 1.00 87.69 89 ALA A C 1
ATOM 646 O O . ALA A 1 89 ? 3.030 5.246 -11.239 1.00 87.69 89 ALA A O 1
ATOM 647 N N . ALA A 1 90 ? 3.498 6.569 -12.979 1.00 86.94 90 ALA A N 1
ATOM 648 C CA . ALA A 1 90 ? 2.486 7.572 -12.648 1.00 86.94 90 ALA A CA 1
ATOM 649 C C . ALA A 1 90 ? 1.061 7.004 -12.761 1.00 86.94 90 ALA A C 1
ATOM 651 O O . ALA A 1 90 ? 0.232 7.241 -11.884 1.00 86.94 90 ALA A O 1
ATOM 652 N N . ARG A 1 91 ? 0.790 6.193 -13.793 1.00 86.19 91 ARG A N 1
ATOM 653 C CA . ARG A 1 91 ? -0.477 5.462 -13.955 1.00 86.19 91 ARG A CA 1
ATOM 654 C C . ARG A 1 91 ? -0.735 4.525 -12.775 1.00 86.19 91 ARG A C 1
ATOM 656 O O . ARG A 1 91 ? -1.824 4.544 -12.201 1.00 86.19 91 ARG A O 1
ATOM 663 N N . ILE A 1 92 ? 0.265 3.729 -12.397 1.00 83.06 92 ILE A N 1
ATOM 664 C CA . ILE A 1 92 ? 0.185 2.803 -11.263 1.00 83.06 92 ILE A CA 1
ATOM 665 C C . ILE A 1 92 ? 0.023 3.570 -9.954 1.00 83.06 92 ILE A C 1
ATOM 667 O O . ILE A 1 92 ? -0.789 3.160 -9.140 1.00 83.06 92 ILE A O 1
ATOM 671 N N . GLY A 1 93 ? 0.720 4.691 -9.764 1.00 78.25 93 GLY A N 1
ATOM 672 C CA . GLY A 1 93 ? 0.551 5.569 -8.606 1.00 78.25 93 GLY A CA 1
ATOM 673 C C . GLY A 1 93 ? -0.877 6.099 -8.505 1.00 78.25 93 GLY A C 1
ATOM 674 O O . GLY A 1 93 ? -1.528 5.894 -7.489 1.00 78.25 93 GLY A O 1
ATOM 675 N N . LEU A 1 94 ? -1.418 6.659 -9.590 1.00 75.94 94 LEU A N 1
ATOM 676 C CA . LEU A 1 94 ? -2.787 7.178 -9.635 1.00 75.94 94 LEU A CA 1
ATOM 677 C C . LEU A 1 94 ? -3.844 6.086 -9.413 1.00 75.94 94 LEU A C 1
ATOM 679 O O . LEU A 1 94 ? -4.893 6.341 -8.821 1.00 75.94 94 LEU A O 1
ATOM 683 N N . ARG A 1 95 ? -3.594 4.865 -9.900 1.00 68.00 95 ARG A N 1
ATOM 684 C CA . ARG A 1 95 ? -4.472 3.717 -9.653 1.00 68.00 95 ARG A CA 1
ATOM 685 C C . ARG A 1 95 ? -4.311 3.183 -8.238 1.00 68.00 95 ARG A C 1
ATOM 687 O O . ARG A 1 95 ? -5.316 2.910 -7.607 1.00 68.00 95 ARG A O 1
ATOM 694 N N . SER A 1 96 ? -3.093 3.073 -7.722 1.00 57.34 96 SER A N 1
ATOM 695 C CA . SER A 1 96 ? -2.828 2.664 -6.343 1.00 57.34 96 SER A CA 1
ATOM 696 C C . SER A 1 96 ? -3.444 3.663 -5.377 1.00 57.34 96 SER A C 1
ATOM 698 O O . SER A 1 96 ? -4.097 3.246 -4.445 1.00 57.34 96 SER A O 1
ATOM 700 N N . GLU A 1 97 ? -3.400 4.967 -5.632 1.00 53.09 97 GLU A N 1
ATOM 701 C CA . GLU A 1 97 ? -4.137 5.948 -4.826 1.00 53.09 97 GLU A CA 1
ATOM 702 C C . GLU A 1 97 ? -5.655 5.704 -4.839 1.00 53.09 97 GLU A C 1
ATOM 704 O O . GLU A 1 97 ? -6.318 5.889 -3.820 1.00 53.09 97 GLU A O 1
ATOM 709 N N . ARG A 1 98 ? -6.210 5.206 -5.954 1.00 52.09 98 ARG A N 1
ATOM 710 C CA . ARG A 1 98 ? -7.604 4.726 -6.031 1.00 52.09 98 ARG A CA 1
ATOM 711 C C . ARG A 1 98 ? -7.801 3.308 -5.476 1.00 52.09 98 ARG A C 1
ATOM 713 O O . ARG A 1 98 ? -8.938 2.891 -5.290 1.00 52.09 98 ARG A O 1
ATOM 720 N N . SER A 1 99 ? -6.727 2.563 -5.224 1.00 50.03 99 SER A N 1
ATOM 721 C CA . SER A 1 99 ? -6.718 1.138 -4.870 1.00 50.03 99 SER A CA 1
ATOM 722 C C . SER A 1 99 ? -5.839 0.823 -3.643 1.00 50.03 99 SER A C 1
ATOM 724 O O . SER A 1 99 ? -5.429 -0.325 -3.502 1.00 50.03 99 SER A O 1
ATOM 726 N N . THR A 1 100 ? -5.618 1.811 -2.752 1.00 43.84 100 THR A N 1
ATOM 727 C CA . THR A 1 100 ? -4.865 1.866 -1.465 1.00 43.84 100 THR A CA 1
ATOM 728 C C . THR A 1 100 ? -3.545 2.690 -1.424 1.00 43.84 100 THR A C 1
ATOM 730 O O . THR A 1 100 ? -2.645 2.537 -2.249 1.00 43.84 100 THR A O 1
ATOM 733 N N . PRO A 1 101 ? -3.384 3.552 -0.396 1.00 45.78 101 PRO A N 1
ATOM 734 C CA . PRO A 1 101 ? -3.139 3.112 0.970 1.00 45.78 101 PRO A CA 1
ATOM 735 C C . PRO A 1 101 ? -4.459 2.798 1.637 1.00 45.78 101 PRO A C 1
ATOM 737 O O . PRO A 1 101 ? -5.451 3.493 1.431 1.00 45.78 101 PRO A O 1
ATOM 740 N N . SER A 1 102 ? -4.480 1.696 2.373 1.00 50.44 102 SER A N 1
ATOM 741 C CA . SER A 1 102 ? -5.605 1.254 3.168 1.00 50.44 102 SER A CA 1
ATOM 742 C C . SER A 1 102 ? -5.860 2.320 4.222 1.00 50.44 102 SER A C 1
ATOM 744 O O . SER A 1 102 ? -5.474 2.128 5.366 1.00 50.44 102 SER A O 1
ATOM 746 N N . LYS A 1 103 ? -6.499 3.436 3.850 1.00 48.84 103 LYS A N 1
ATOM 747 C CA . LYS A 1 103 ? -7.221 4.263 4.795 1.00 48.84 103 LYS A CA 1
ATOM 748 C C . LYS A 1 103 ? -8.191 3.272 5.392 1.00 48.84 103 LYS A C 1
ATOM 750 O O . LYS A 1 103 ? -9.144 2.862 4.724 1.00 48.84 103 LYS A O 1
ATOM 755 N N . LYS A 1 104 ? -7.844 2.735 6.559 1.00 56.28 104 LYS A N 1
ATOM 756 C CA . LYS A 1 104 ? -8.662 1.753 7.251 1.00 56.28 104 LYS A CA 1
ATOM 757 C C . LYS A 1 104 ? -9.860 2.539 7.755 1.00 56.28 104 LYS A C 1
ATOM 759 O O . LYS A 1 104 ? -9.892 2.971 8.899 1.00 56.28 104 LYS A O 1
ATOM 764 N N . ILE A 1 105 ? -10.784 2.832 6.842 1.00 56.81 105 ILE A N 1
ATOM 765 C CA . ILE A 1 105 ? -12.055 3.455 7.152 1.00 56.81 105 ILE A CA 1
ATOM 766 C C . ILE A 1 105 ? -12.954 2.321 7.604 1.00 56.81 105 ILE A C 1
ATOM 768 O O . ILE A 1 105 ? -13.674 1.720 6.808 1.00 56.81 105 ILE A O 1
ATOM 772 N N . SER A 1 106 ? -12.879 2.006 8.886 1.00 65.81 106 SER A N 1
ATOM 773 C CA . SER A 1 106 ? -13.774 1.034 9.494 1.00 65.81 106 SER A CA 1
ATOM 774 C C . SER A 1 106 ? -14.924 1.821 10.119 1.00 65.81 106 SER A C 1
ATOM 776 O O . SER A 1 106 ? -14.723 2.602 11.044 1.00 65.81 106 SER A O 1
ATOM 778 N N . PHE A 1 107 ? -16.133 1.661 9.573 1.00 73.62 107 PHE A N 1
ATOM 779 C CA . PHE A 1 107 ? -17.350 2.348 10.036 1.00 73.62 107 PHE A CA 1
ATOM 780 C C . PHE A 1 107 ? -17.243 3.885 10.069 1.00 73.62 107 PHE A C 1
ATOM 782 O O . PHE A 1 107 ? -17.611 4.514 11.060 1.00 73.62 107 PHE A O 1
ATOM 789 N N . ASP A 1 108 ? -16.766 4.482 8.973 1.00 77.19 108 ASP A N 1
ATOM 790 C CA . ASP A 1 108 ? -16.584 5.936 8.807 1.00 77.19 108 ASP A CA 1
ATOM 791 C C . ASP A 1 108 ? -15.478 6.554 9.690 1.00 77.19 108 ASP A C 1
ATOM 793 O O . ASP A 1 108 ? -15.329 7.776 9.735 1.00 77.19 108 ASP A O 1
ATOM 797 N N . ILE A 1 109 ? -14.668 5.727 10.363 1.00 82.81 109 ILE A N 1
ATOM 798 C CA . ILE A 1 109 ? -13.537 6.165 11.187 1.00 82.81 109 ILE A CA 1
ATOM 799 C C . ILE A 1 109 ? -12.234 5.862 10.470 1.00 82.81 109 ILE A C 1
ATOM 801 O O . ILE A 1 109 ? -11.955 4.713 10.148 1.00 82.81 109 ILE A O 1
ATOM 805 N N . ASP A 1 110 ? -11.417 6.891 10.279 1.00 85.44 110 ASP A N 1
ATOM 806 C CA . ASP A 1 110 ? -10.059 6.763 9.763 1.00 85.44 110 ASP A CA 1
ATOM 807 C C . ASP A 1 110 ? -9.106 6.273 10.865 1.00 85.44 110 ASP A C 1
ATOM 809 O O . ASP A 1 110 ? -8.684 7.058 11.720 1.00 85.44 110 ASP A O 1
ATOM 813 N N . LEU A 1 111 ? -8.782 4.974 10.865 1.00 85.19 111 LEU A N 1
ATOM 814 C CA . LEU A 1 111 ? -7.897 4.391 11.879 1.00 85.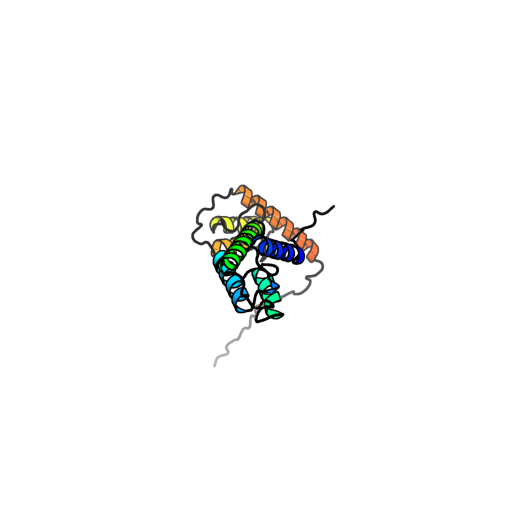19 111 LEU A CA 1
ATOM 815 C C . LEU A 1 111 ? -6.458 4.922 11.794 1.00 85.19 111 LEU A C 1
ATOM 817 O O . LEU A 1 111 ? -5.757 4.877 12.797 1.00 85.19 111 LEU A O 1
ATOM 821 N N . ASP A 1 112 ? -6.017 5.482 10.665 1.00 82.62 112 ASP A N 1
ATOM 822 C CA . ASP A 1 112 ? -4.665 6.056 10.555 1.00 82.62 112 ASP A CA 1
ATOM 823 C C . ASP A 1 112 ? -4.543 7.393 11.304 1.00 82.62 112 ASP A C 1
ATOM 825 O O . ASP A 1 112 ? -3.446 7.880 11.576 1.00 82.62 112 ASP A O 1
ATOM 829 N N . ARG A 1 113 ? -5.683 7.996 11.660 1.00 83.44 113 ARG A N 1
ATOM 830 C CA . ARG A 1 113 ? -5.764 9.254 12.411 1.00 83.44 113 ARG A CA 1
ATOM 831 C C . ARG A 1 113 ? -6.270 9.065 13.836 1.00 83.44 113 ARG A C 1
ATOM 833 O O . ARG A 1 113 ? -6.548 10.055 14.516 1.00 83.44 113 ARG A O 1
ATOM 840 N N . ILE A 1 114 ? -6.400 7.820 14.293 1.00 87.00 114 ILE A N 1
ATOM 841 C CA . ILE A 1 114 ? -6.924 7.531 15.623 1.00 87.00 114 ILE A CA 1
ATOM 842 C C . ILE A 1 114 ? -5.832 7.619 16.687 1.00 87.00 114 ILE A C 1
ATOM 844 O O . ILE A 1 114 ? -4.746 7.056 16.567 1.00 87.00 114 ILE A O 1
ATOM 848 N N . GLY A 1 115 ? -6.142 8.346 17.751 1.00 89.88 115 GLY A N 1
ATOM 849 C CA . GLY A 1 115 ? -5.296 8.509 18.914 1.00 89.88 115 GLY A CA 1
ATOM 850 C C . GLY A 1 115 ? -5.628 7.480 19.983 1.00 89.88 115 GLY A C 1
ATOM 851 O O . GLY A 1 115 ? -6.659 6.799 19.962 1.00 89.88 115 GLY A O 1
ATOM 852 N N . LEU A 1 116 ? -4.757 7.393 20.981 1.00 88.94 116 LEU A N 1
ATOM 853 C CA . LEU A 1 116 ? -4.898 6.434 22.075 1.00 88.94 116 LEU A CA 1
ATOM 854 C C . LEU A 1 116 ? -6.174 6.663 22.910 1.00 88.94 116 LEU A C 1
ATOM 856 O O . LEU A 1 116 ? -6.765 5.700 23.404 1.00 88.94 116 LEU A O 1
ATOM 860 N N . ALA A 1 117 ? -6.622 7.914 23.053 1.00 89.19 117 ALA A N 1
ATOM 861 C CA . ALA A 1 117 ? -7.865 8.250 23.749 1.00 89.19 117 ALA A CA 1
ATOM 862 C C . ALA A 1 117 ? -9.101 7.690 23.022 1.00 89.19 117 ALA A C 1
ATOM 864 O O . ALA A 1 117 ? -9.936 7.020 23.635 1.00 89.19 117 ALA A O 1
ATOM 865 N N . ASP A 1 118 ? -9.168 7.878 21.707 1.00 90.56 118 ASP A N 1
ATOM 866 C CA . ASP A 1 118 ? -10.290 7.433 20.881 1.00 90.56 118 ASP A CA 1
ATOM 867 C C . ASP A 1 118 ? -10.323 5.920 20.716 1.00 90.56 118 ASP A C 1
ATOM 869 O O . ASP A 1 118 ? -11.381 5.302 20.844 1.00 90.56 118 ASP A O 1
ATOM 873 N N . ALA A 1 119 ? -9.159 5.290 20.547 1.00 91.88 119 ALA A N 1
ATOM 874 C CA . ALA A 1 119 ? -9.062 3.837 20.531 1.00 91.88 119 ALA A CA 1
ATOM 875 C C . ALA A 1 119 ? -9.551 3.225 21.857 1.00 91.88 119 ALA A C 1
ATOM 877 O O . ALA A 1 119 ? -10.218 2.186 21.867 1.00 91.88 119 ALA A O 1
ATOM 878 N N . ARG A 1 120 ? -9.236 3.849 23.005 1.00 91.31 120 ARG A N 1
ATOM 879 C CA . ARG A 1 120 ? -9.734 3.405 24.322 1.00 91.31 120 ARG A CA 1
ATOM 880 C C . ARG A 1 120 ? -11.239 3.596 24.446 1.00 91.31 120 ARG A C 1
ATOM 882 O O . 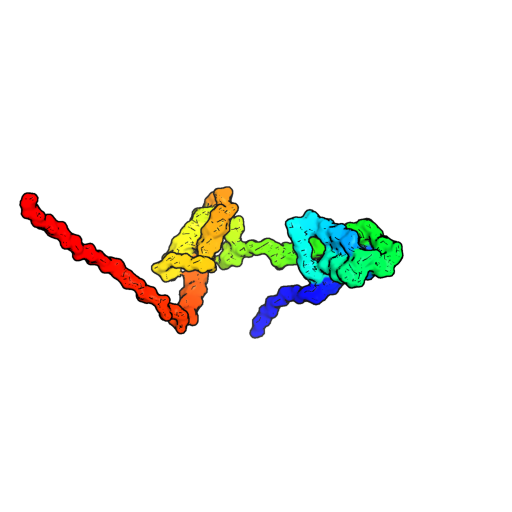ARG A 1 120 ? -11.916 2.752 25.033 1.00 91.31 120 ARG A O 1
ATOM 889 N N . LYS A 1 121 ? -11.765 4.678 23.877 1.00 92.12 121 LYS A N 1
ATOM 890 C CA . LYS A 1 121 ? -13.202 4.931 23.830 1.00 92.12 121 LYS A CA 1
ATOM 891 C C . LYS A 1 121 ? -13.934 3.883 22.997 1.00 92.12 121 LYS A C 1
ATOM 893 O O . LYS A 1 121 ? -14.886 3.305 23.509 1.00 92.12 121 LYS A O 1
ATOM 898 N N . LEU A 1 122 ? -13.458 3.572 21.790 1.00 92.38 122 LEU A N 1
ATOM 899 C CA . LEU A 1 122 ? -14.013 2.491 20.964 1.00 92.38 122 LEU A CA 1
ATOM 900 C C . LEU A 1 122 ? -14.034 1.161 21.718 1.00 92.38 122 LEU A C 1
ATOM 902 O O . LEU A 1 122 ? -15.066 0.502 21.762 1.00 92.38 122 LEU A O 1
ATOM 906 N N . MET A 1 123 ? -12.937 0.812 22.397 1.00 92.25 123 MET A N 1
ATOM 907 C CA . MET A 1 123 ? -12.872 -0.400 23.217 1.00 92.25 123 MET A CA 1
ATOM 908 C C . MET A 1 123 ? -13.919 -0.411 24.335 1.00 92.25 123 MET A C 1
ATOM 910 O O . MET A 1 123 ? -14.554 -1.439 24.564 1.00 92.25 123 MET A O 1
ATOM 914 N N . SER A 1 124 ? -14.105 0.712 25.036 1.00 93.19 124 SER A N 1
ATOM 915 C CA . SER A 1 124 ? -15.106 0.816 26.101 1.00 93.19 124 SER A CA 1
ATOM 916 C C . SER A 1 124 ? -16.530 0.692 25.557 1.00 93.19 124 SER A C 1
ATOM 918 O O . SER A 1 124 ? -17.341 -0.031 26.132 1.00 93.19 124 SER A O 1
ATOM 920 N N . GLU A 1 125 ? -16.834 1.360 24.446 1.00 93.75 125 GLU A N 1
ATOM 921 C CA . GLU A 1 125 ? -18.169 1.359 23.843 1.00 93.75 125 GLU A CA 1
ATOM 922 C C . GLU A 1 125 ? -18.514 -0.000 23.213 1.00 93.75 125 GLU A C 1
ATOM 924 O O . GLU A 1 125 ? -19.612 -0.506 23.442 1.00 93.75 125 GLU A O 1
ATOM 929 N N . GLU A 1 126 ? -17.574 -0.653 22.518 1.00 92.06 126 GLU A N 1
ATOM 930 C CA . GLU A 1 126 ? -17.766 -2.022 22.015 1.00 92.06 126 GLU A CA 1
ATOM 931 C C . GLU A 1 126 ? -17.925 -3.020 23.158 1.00 92.06 126 GLU A C 1
ATOM 933 O O . GLU A 1 126 ? -18.820 -3.857 23.113 1.00 92.06 126 GLU A O 1
ATOM 938 N N . HIS A 1 127 ? -17.108 -2.919 24.213 1.00 91.69 127 HIS A N 1
ATOM 939 C CA . HIS A 1 127 ? -17.247 -3.786 25.382 1.00 91.69 127 HIS A CA 1
ATOM 940 C C . HIS A 1 127 ? -18.628 -3.638 26.028 1.00 91.69 127 HIS A C 1
ATOM 942 O O . HIS A 1 127 ? -19.249 -4.634 26.391 1.00 91.69 127 HIS A O 1
ATOM 948 N N . LYS A 1 128 ? -19.125 -2.405 26.188 1.00 92.00 128 LYS A N 1
ATOM 949 C CA . LYS A 1 128 ? -20.473 -2.155 26.724 1.00 92.00 128 LYS A CA 1
ATOM 950 C C . LYS A 1 128 ? -21.559 -2.743 25.826 1.00 92.00 128 LYS A C 1
ATOM 952 O O . LYS A 1 128 ? -22.519 -3.296 26.347 1.00 92.00 128 LYS A O 1
ATOM 957 N N . ALA A 1 129 ? -21.408 -2.630 24.507 1.00 90.25 129 ALA A N 1
ATOM 958 C CA . ALA A 1 129 ? -22.375 -3.151 23.546 1.00 90.25 129 ALA A CA 1
ATOM 959 C C . ALA A 1 129 ? -22.365 -4.689 23.464 1.00 90.25 129 ALA A C 1
ATOM 961 O O . ALA A 1 129 ? -23.421 -5.300 23.332 1.00 90.25 129 ALA A O 1
ATOM 962 N N . LEU A 1 130 ? -21.191 -5.318 23.566 1.00 87.50 130 LEU A N 1
ATOM 963 C CA . LEU A 1 130 ? -21.023 -6.774 23.521 1.00 87.50 130 LEU A CA 1
ATOM 964 C C . LEU A 1 130 ? -21.279 -7.457 24.872 1.00 87.50 130 LEU A C 1
ATOM 966 O O . LEU A 1 130 ? -21.663 -8.623 24.910 1.00 87.50 130 LEU A O 1
ATOM 970 N N . GLY A 1 131 ? -21.021 -6.762 25.982 1.00 90.31 131 GLY A N 1
ATOM 971 C CA . GLY A 1 131 ? -21.018 -7.328 27.334 1.00 90.31 131 GLY A CA 1
ATOM 972 C C . GLY A 1 131 ? -19.752 -8.125 27.686 1.00 90.31 131 GLY A C 1
ATOM 973 O O . GLY A 1 131 ? -19.685 -8.729 28.752 1.00 90.31 131 GLY A O 1
ATOM 974 N N . TYR A 1 132 ? -18.747 -8.144 26.809 1.00 88.75 132 TYR A N 1
ATOM 975 C CA . TYR A 1 132 ? -17.461 -8.814 27.015 1.00 88.75 132 TYR A CA 1
ATOM 976 C C . TYR A 1 132 ? -16.342 -8.094 26.256 1.00 88.75 132 TYR A C 1
ATOM 978 O O . TYR A 1 132 ? -16.583 -7.188 25.456 1.00 88.75 132 TYR A O 1
ATOM 986 N N . ARG A 1 133 ? -15.089 -8.498 26.499 1.00 88.62 133 ARG A N 1
ATOM 987 C CA . ARG A 1 133 ? -13.923 -7.911 25.829 1.00 88.62 133 ARG A CA 1
ATOM 988 C C . ARG A 1 133 ? -13.990 -8.113 24.309 1.00 88.62 133 ARG A C 1
ATOM 990 O O . ARG A 1 133 ? -14.070 -9.267 23.888 1.00 88.62 133 ARG A O 1
ATOM 997 N N . PRO A 1 134 ? -13.898 -7.039 23.498 1.00 87.62 134 PRO A N 1
ATOM 998 C CA . PRO A 1 134 ? -13.942 -7.162 22.047 1.00 87.62 134 PRO A CA 1
ATOM 999 C C . PRO A 1 134 ? -12.889 -8.159 21.533 1.00 87.62 134 PRO A C 1
ATOM 1001 O O . PRO A 1 134 ? -11.755 -8.156 22.032 1.00 87.62 134 PRO A O 1
ATOM 1004 N N . PRO A 1 135 ? -13.256 -9.049 20.594 1.00 86.38 135 PRO A N 1
ATOM 1005 C CA . PRO A 1 135 ? -12.348 -10.052 20.054 1.00 86.38 135 PRO A CA 1
ATOM 1006 C C . PRO A 1 135 ? -11.240 -9.415 19.196 1.00 86.38 135 PRO A C 1
ATOM 1008 O O . PRO A 1 135 ? -11.392 -8.292 18.710 1.00 86.38 135 PRO A O 1
ATOM 1011 N N . PRO A 1 136 ? -10.122 -10.125 18.960 1.00 83.75 136 PRO A N 1
ATOM 1012 C CA . PRO A 1 136 ? -9.135 -9.682 17.981 1.00 83.75 136 PRO A CA 1
ATOM 1013 C C . PRO A 1 136 ? -9.783 -9.562 16.593 1.00 83.75 136 PRO A C 1
ATOM 1015 O O . PRO A 1 136 ? -10.576 -10.413 16.199 1.00 83.75 136 PRO A O 1
ATOM 1018 N N . GLY A 1 137 ? -9.445 -8.498 15.863 1.00 83.25 137 GLY A N 1
ATOM 1019 C CA . GLY A 1 137 ? -10.075 -8.174 14.578 1.00 83.25 137 GLY A CA 1
ATOM 1020 C C . GLY A 1 137 ? -11.396 -7.402 14.687 1.00 83.25 137 GLY A C 1
ATOM 1021 O O . GLY A 1 137 ? -12.004 -7.127 13.656 1.00 83.25 137 GLY A O 1
ATOM 1022 N N . SER A 1 138 ? -11.843 -7.034 15.896 1.00 87.81 138 SER A N 1
ATOM 1023 C CA . SER A 1 138 ? -12.881 -6.006 16.059 1.00 87.81 138 SER A CA 1
ATOM 1024 C C . SER A 1 138 ? -12.342 -4.616 15.721 1.00 87.81 138 SER A C 1
ATOM 1026 O O . SER A 1 138 ? -11.128 -4.385 15.768 1.00 87.81 138 SER A O 1
ATOM 1028 N N . LEU A 1 139 ? -13.241 -3.673 15.439 1.00 90.75 139 LEU A N 1
ATOM 1029 C CA . LEU A 1 139 ? -12.893 -2.278 15.172 1.00 90.75 139 LEU A CA 1
ATOM 1030 C C . LEU A 1 139 ? -12.061 -1.687 16.325 1.00 90.75 139 LEU A C 1
ATOM 1032 O O . LEU A 1 139 ? -11.020 -1.077 16.077 1.00 90.75 139 LEU A O 1
ATOM 1036 N N . ALA A 1 140 ? -12.446 -1.912 17.584 1.00 91.25 140 ALA A N 1
ATOM 1037 C CA . ALA A 1 140 ? -11.669 -1.459 18.734 1.00 91.25 140 ALA A CA 1
ATOM 1038 C C . ALA A 1 140 ? -10.279 -2.103 18.808 1.00 91.25 140 ALA A C 1
ATOM 1040 O O . ALA A 1 140 ? -9.308 -1.430 19.161 1.00 91.25 140 ALA A O 1
ATOM 1041 N N . ALA A 1 141 ? -10.160 -3.394 18.489 1.00 89.81 141 ALA A N 1
ATOM 1042 C CA . ALA A 1 141 ? -8.869 -4.073 18.471 1.00 89.81 141 ALA A CA 1
ATOM 1043 C C . ALA A 1 141 ? -7.952 -3.490 17.383 1.00 89.81 141 ALA A C 1
ATOM 1045 O O . ALA A 1 141 ? -6.775 -3.230 17.642 1.00 89.81 141 ALA A O 1
ATOM 1046 N N . GLU A 1 142 ? -8.489 -3.223 16.191 1.00 90.25 142 GLU A N 1
ATOM 1047 C CA . GLU A 1 142 ? -7.745 -2.576 15.110 1.00 90.25 142 GLU A CA 1
ATOM 1048 C C . GLU A 1 142 ? -7.338 -1.140 15.461 1.00 90.25 142 GLU A C 1
ATOM 1050 O O . GLU A 1 142 ? -6.194 -0.753 15.219 1.00 90.25 142 GLU A O 1
ATOM 1055 N N . ALA A 1 143 ? -8.236 -0.377 16.088 1.00 91.31 143 ALA A N 1
ATOM 1056 C CA . ALA A 1 143 ? -7.975 0.980 16.555 1.00 91.31 143 ALA A CA 1
ATOM 1057 C C . ALA A 1 143 ? -6.827 1.044 17.571 1.00 91.31 143 ALA A C 1
ATOM 1059 O O . ALA A 1 143 ? -5.983 1.932 17.489 1.00 91.31 143 ALA A O 1
ATOM 1060 N N . GLN A 1 144 ? -6.753 0.092 18.507 1.00 91.38 144 GLN A N 1
ATOM 1061 C CA . GLN A 1 144 ? -5.645 0.012 19.469 1.00 91.38 144 GLN A CA 1
ATOM 1062 C C . GLN A 1 144 ? -4.308 -0.253 18.771 1.00 91.38 144 GLN A C 1
ATOM 1064 O O . GLN A 1 144 ? -3.301 0.375 19.097 1.00 91.38 144 GLN A O 1
ATOM 1069 N N . VAL A 1 145 ? -4.297 -1.162 17.791 1.00 89.19 145 VAL A N 1
ATOM 1070 C CA . VAL A 1 145 ? -3.095 -1.464 17.003 1.00 89.19 145 VAL A CA 1
ATOM 1071 C C . VAL A 1 145 ? -2.661 -0.250 16.182 1.00 89.19 145 VAL A C 1
ATOM 1073 O O . VAL A 1 145 ? -1.465 0.020 16.094 1.00 89.19 145 VAL A O 1
ATOM 1076 N N . ALA A 1 146 ? -3.605 0.486 15.593 1.00 87.31 146 ALA A N 1
ATOM 1077 C CA . ALA A 1 146 ? -3.311 1.692 14.827 1.00 87.31 146 ALA A CA 1
ATOM 1078 C C . ALA A 1 146 ? -2.780 2.822 15.725 1.00 87.31 146 ALA A C 1
ATOM 1080 O O . ALA A 1 146 ? -1.705 3.355 15.462 1.00 87.31 146 ALA A O 1
ATOM 1081 N N . ALA A 1 147 ? -3.436 3.098 16.855 1.00 88.25 147 ALA A N 1
ATOM 1082 C CA . ALA A 1 147 ? -2.971 4.094 17.821 1.00 88.25 147 ALA A CA 1
ATOM 1083 C C . ALA A 1 147 ? -1.569 3.773 18.373 1.00 88.25 147 ALA A C 1
ATOM 1085 O O . ALA A 1 147 ? -0.761 4.676 18.579 1.00 88.25 147 ALA A O 1
ATOM 1086 N N . ALA A 1 148 ? -1.240 2.491 18.573 1.00 87.00 148 ALA A N 1
ATOM 1087 C CA . ALA A 1 148 ? 0.097 2.075 19.003 1.00 87.00 148 ALA A CA 1
ATOM 1088 C C . ALA A 1 148 ? 1.192 2.374 17.961 1.00 87.00 148 ALA A C 1
ATOM 1090 O O . ALA A 1 148 ? 2.348 2.572 18.332 1.00 87.00 148 ALA A O 1
ATOM 1091 N N . LYS A 1 149 ? 0.840 2.423 16.669 1.00 85.44 149 LYS A N 1
ATOM 1092 C CA . LYS A 1 149 ? 1.756 2.808 15.583 1.00 85.44 149 LYS A CA 1
ATOM 1093 C C . LYS A 1 149 ? 1.925 4.323 15.459 1.00 85.44 149 LYS A C 1
ATOM 1095 O O . LYS A 1 149 ? 2.930 4.758 14.908 1.00 85.44 149 LYS A O 1
ATOM 1100 N N . HIS A 1 150 ? 0.984 5.102 15.993 1.00 78.81 150 HIS A N 1
ATOM 1101 C CA . HIS A 1 150 ? 0.949 6.561 15.886 1.00 78.81 150 HIS A CA 1
ATOM 1102 C C . HIS A 1 150 ? 0.920 7.241 17.270 1.00 78.81 150 HIS A C 1
ATOM 1104 O O . HIS A 1 150 ? -0.040 7.940 17.602 1.00 78.81 150 HIS A O 1
ATOM 1110 N N . PRO A 1 151 ? 1.975 7.086 18.100 1.00 71.81 151 PRO A N 1
ATOM 1111 C CA . PRO A 1 151 ? 2.009 7.622 19.468 1.00 71.81 151 PRO A CA 1
ATOM 1112 C C . PRO A 1 151 ? 1.982 9.160 19.537 1.00 71.81 151 PRO A C 1
ATOM 1114 O O . PRO A 1 151 ? 1.751 9.740 20.599 1.00 71.81 151 PRO A O 1
ATOM 1117 N N . GLU A 1 152 ? 2.236 9.825 18.413 1.00 77.19 152 GLU A N 1
ATOM 1118 C CA . GLU A 1 152 ? 2.212 11.279 18.253 1.00 77.19 152 GLU A CA 1
ATOM 1119 C C . GLU A 1 152 ? 0.798 11.865 18.102 1.00 77.19 152 GLU A C 1
ATOM 1121 O O . GLU A 1 152 ? 0.594 13.047 18.386 1.00 77.19 152 GLU A O 1
ATOM 1126 N N . ILE A 1 153 ? -0.200 11.044 17.759 1.00 76.38 153 ILE A N 1
ATOM 1127 C CA . ILE A 1 153 ? -1.603 11.461 17.658 1.00 76.38 153 ILE A CA 1
ATOM 1128 C C . ILE A 1 153 ? -2.240 11.384 19.049 1.00 76.38 153 ILE A C 1
ATOM 1130 O O . ILE A 1 153 ? -2.766 10.354 19.475 1.00 76.38 153 ILE A O 1
ATOM 1134 N N . LYS A 1 154 ? -2.153 12.490 19.791 1.00 67.00 154 LYS A N 1
ATOM 1135 C CA . LYS A 1 154 ? -2.727 12.595 21.143 1.00 67.00 154 LYS A CA 1
ATOM 1136 C C . LYS A 1 154 ? -4.205 12.972 21.128 1.00 67.00 154 LYS A C 1
ATOM 1138 O O . LYS A 1 154 ? -4.965 12.405 21.908 1.00 67.00 154 LYS A O 1
ATOM 1143 N N . ASP A 1 155 ? -4.595 13.833 20.191 1.00 64.94 155 ASP A N 1
ATOM 1144 C CA . ASP A 1 155 ? -5.945 14.378 20.082 1.00 64.94 155 ASP A CA 1
ATOM 1145 C C . ASP A 1 155 ? -6.447 14.224 18.644 1.00 64.94 155 ASP A C 1
ATOM 1147 O O . ASP A 1 155 ? -6.181 15.056 17.772 1.00 64.94 155 ASP A O 1
ATOM 1151 N N . SER A 1 156 ? -7.164 13.139 18.365 1.00 69.06 156 SER A N 1
ATOM 1152 C CA . SER A 1 156 ? -7.939 13.064 17.131 1.00 69.06 156 SER A CA 1
ATOM 1153 C C . SER A 1 156 ? -9.198 13.898 17.326 1.00 69.06 156 SER A C 1
ATOM 1155 O O . SER A 1 156 ? -9.934 13.732 18.294 1.00 69.06 156 SER A O 1
ATOM 1157 N N . ASN A 1 157 ? -9.471 14.813 16.402 1.00 75.38 157 ASN A N 1
ATOM 1158 C CA . ASN A 1 157 ? -10.706 15.595 16.407 1.00 75.38 157 ASN A CA 1
ATOM 1159 C C . ASN A 1 157 ? -11.866 14.764 15.820 1.00 75.38 157 ASN A C 1
ATOM 1161 O O . ASN A 1 157 ? -12.504 15.164 14.847 1.00 75.38 157 ASN A O 1
ATOM 1165 N N . ILE A 1 158 ? -12.059 13.546 16.335 1.00 83.25 158 ILE A N 1
ATOM 1166 C CA . ILE A 1 158 ? -13.138 12.648 15.922 1.00 83.25 158 ILE A CA 1
ATOM 1167 C C . ILE A 1 158 ? -14.312 12.873 16.871 1.00 83.25 158 ILE A C 1
ATOM 1169 O O . ILE A 1 158 ? -14.165 12.817 18.092 1.00 83.25 158 ILE A O 1
ATOM 1173 N N . ASP A 1 159 ? -15.499 13.125 16.314 1.00 87.62 159 ASP A N 1
ATOM 1174 C CA . ASP A 1 159 ? -16.690 13.333 17.133 1.00 87.62 159 ASP A CA 1
ATOM 1175 C C . ASP A 1 159 ? -16.968 12.067 17.973 1.00 87.62 159 ASP A C 1
ATOM 1177 O O . ASP A 1 159 ? -17.143 10.972 17.419 1.00 87.62 159 ASP A O 1
ATOM 1181 N N . PRO A 1 160 ? -17.066 12.188 19.309 1.00 87.31 160 PRO A N 1
ATOM 1182 C CA . PRO A 1 160 ? -17.360 11.067 20.191 1.00 87.31 160 PRO A CA 1
ATOM 1183 C C . PRO A 1 160 ? -18.632 10.291 19.822 1.00 87.31 160 PRO A C 1
ATOM 1185 O O . PRO A 1 160 ? -18.716 9.097 20.112 1.00 87.31 160 PRO A O 1
ATOM 1188 N N . ARG A 1 161 ? -19.621 10.941 19.201 1.00 89.62 161 ARG A N 1
ATOM 1189 C CA . ARG A 1 161 ? -20.866 10.304 18.749 1.00 89.62 161 ARG A CA 1
ATOM 1190 C C . ARG A 1 161 ? -20.628 9.349 17.582 1.00 89.62 161 ARG A C 1
ATOM 1192 O O . ARG A 1 161 ? -21.293 8.316 17.500 1.00 89.62 161 ARG A O 1
ATOM 1199 N N . ILE A 1 162 ? -19.673 9.670 16.707 1.00 89.88 162 ILE A N 1
ATOM 1200 C CA . ILE A 1 162 ? -19.274 8.807 15.588 1.00 89.88 162 ILE A CA 1
ATOM 1201 C C . ILE A 1 162 ? -18.607 7.546 16.138 1.00 89.88 162 ILE A C 1
ATOM 1203 O O . ILE A 1 162 ? -18.994 6.446 15.747 1.00 89.88 162 ILE A O 1
ATOM 1207 N N . LEU A 1 163 ? -17.701 7.693 17.114 1.00 89.94 163 LEU A N 1
ATOM 1208 C CA . LEU A 1 163 ? -17.043 6.562 17.781 1.00 89.94 163 LEU A CA 1
ATOM 1209 C C . LEU A 1 163 ? -18.059 5.607 18.421 1.00 89.94 163 LEU A C 1
ATOM 1211 O O . LEU A 1 163 ? -18.010 4.404 18.180 1.00 89.94 163 LEU A O 1
ATOM 1215 N N . THR A 1 164 ? -19.027 6.132 19.179 1.00 91.69 164 THR A N 1
ATOM 1216 C CA . THR A 1 164 ? -20.080 5.304 19.790 1.00 91.69 164 THR A CA 1
ATOM 1217 C C . THR A 1 164 ? -20.921 4.581 18.734 1.00 91.69 164 THR A C 1
ATOM 1219 O O . THR A 1 164 ? -21.180 3.385 18.864 1.00 91.69 164 THR A O 1
ATOM 1222 N N . LYS A 1 165 ? -21.329 5.267 17.658 1.00 91.75 165 LYS A N 1
ATOM 1223 C CA . LYS A 1 165 ? -22.128 4.654 16.585 1.00 91.75 165 LYS A CA 1
ATOM 1224 C C . LYS A 1 165 ? -21.360 3.547 15.861 1.00 91.75 165 LYS A C 1
ATOM 1226 O O . LYS A 1 165 ? -21.939 2.510 15.544 1.00 91.75 165 LYS A O 1
ATOM 1231 N N . ALA A 1 166 ? -20.077 3.762 15.589 1.00 90.25 166 ALA A N 1
ATOM 1232 C CA . ALA A 1 166 ? -19.216 2.778 14.948 1.00 90.25 166 ALA A CA 1
ATOM 1233 C C . ALA A 1 166 ? -19.013 1.540 15.829 1.00 90.25 166 ALA A C 1
ATOM 1235 O O . ALA A 1 166 ? -19.231 0.424 15.363 1.00 90.25 166 ALA A O 1
ATOM 1236 N N . ALA A 1 167 ? -18.718 1.744 17.116 1.00 91.69 167 ALA A N 1
ATOM 1237 C CA . ALA A 1 167 ? -18.598 0.674 18.102 1.00 91.69 167 ALA A CA 1
ATOM 1238 C C . ALA A 1 167 ? -19.873 -0.182 18.191 1.00 91.69 167 ALA A C 1
ATOM 1240 O O . ALA A 1 167 ? -19.809 -1.408 18.191 1.00 91.69 167 ALA A O 1
ATOM 1241 N N . GLN A 1 168 ? -21.053 0.446 18.207 1.00 91.62 168 GLN A N 1
ATOM 1242 C CA . GLN A 1 168 ? -22.329 -0.278 18.226 1.00 91.62 168 GLN A CA 1
ATOM 1243 C C . GLN A 1 168 ? -22.564 -1.096 16.950 1.00 91.62 168 GLN A C 1
ATOM 1245 O O . GLN A 1 168 ? -23.046 -2.226 17.028 1.00 91.62 168 GLN A O 1
ATOM 1250 N N . LYS A 1 169 ? -22.221 -0.548 15.776 1.00 90.44 169 LYS A N 1
ATOM 1251 C CA . LYS A 1 169 ? -22.329 -1.275 14.503 1.00 90.44 169 LYS A CA 1
ATOM 1252 C C . LYS A 1 169 ? -21.399 -2.489 14.470 1.00 90.44 169 LYS A C 1
ATOM 1254 O O . LYS A 1 169 ? -21.839 -3.563 14.064 1.00 90.44 169 LYS A O 1
ATOM 1259 N N . ASP A 1 170 ? -20.149 -2.334 14.905 1.00 89.31 170 ASP A N 1
ATOM 1260 C CA . ASP A 1 170 ? -19.196 -3.444 14.928 1.00 89.31 170 ASP A CA 1
ATOM 1261 C C . ASP A 1 170 ? -19.598 -4.515 15.945 1.00 89.31 170 ASP A C 1
ATOM 1263 O O . ASP A 1 170 ? -19.609 -5.704 15.633 1.00 89.31 170 ASP A O 1
ATOM 1267 N N . ALA A 1 171 ? -20.051 -4.097 17.128 1.00 89.50 171 ALA A N 1
ATOM 1268 C CA . ALA A 1 171 ? -20.595 -5.006 18.127 1.00 89.50 171 ALA A CA 1
ATOM 1269 C C . ALA A 1 171 ? -21.793 -5.805 17.586 1.00 89.50 171 ALA A C 1
ATOM 1271 O O . ALA A 1 171 ? -21.857 -7.019 17.774 1.00 89.50 171 ALA A O 1
ATOM 1272 N N . ALA A 1 172 ? -22.715 -5.158 16.864 1.00 88.25 172 ALA A N 1
ATOM 1273 C CA . ALA A 1 172 ? -23.850 -5.832 16.233 1.00 88.25 172 ALA A CA 1
ATOM 1274 C C . ALA A 1 172 ? -23.410 -6.829 15.146 1.00 88.25 172 ALA A C 1
ATOM 1276 O O . ALA A 1 172 ? -23.959 -7.933 15.062 1.00 88.25 172 ALA A O 1
ATOM 127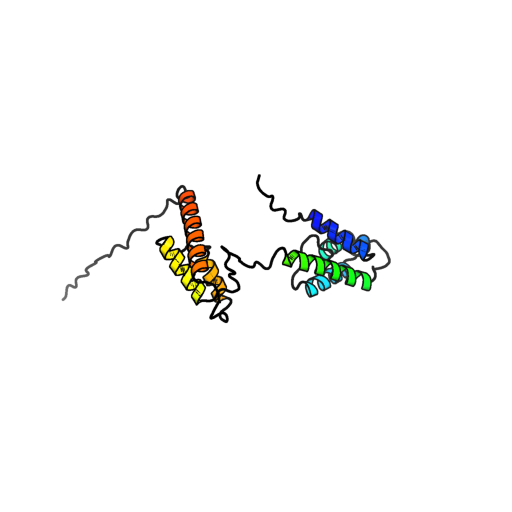7 N N . ARG A 1 173 ? -22.395 -6.476 14.345 1.00 88.12 173 ARG A N 1
ATOM 1278 C CA . ARG A 1 173 ? -21.773 -7.381 13.366 1.00 88.12 173 ARG A CA 1
ATOM 1279 C C . ARG A 1 173 ? -21.192 -8.613 14.060 1.00 88.12 173 ARG A C 1
ATOM 1281 O O . ARG A 1 173 ? -21.546 -9.729 13.698 1.00 88.12 173 ARG A O 1
ATOM 1288 N N . ILE A 1 174 ? -20.381 -8.420 15.099 1.00 85.81 174 ILE A N 1
ATOM 1289 C CA . ILE A 1 174 ? -19.752 -9.505 15.867 1.00 85.81 174 ILE A CA 1
ATOM 1290 C C . ILE A 1 174 ? -20.804 -10.385 16.542 1.00 85.81 174 ILE A C 1
ATOM 1292 O O . ILE A 1 174 ? -20.695 -11.607 16.498 1.00 85.81 174 ILE A O 1
ATOM 1296 N N . ALA A 1 175 ? -21.838 -9.793 17.143 1.00 83.31 175 ALA A N 1
ATOM 1297 C CA . ALA A 1 175 ? -22.936 -10.545 17.742 1.00 83.31 175 ALA A CA 1
ATOM 1298 C C . ALA A 1 175 ? -23.653 -11.417 16.696 1.00 83.31 175 ALA A C 1
ATOM 1300 O O . ALA A 1 175 ? -23.949 -12.582 16.963 1.00 83.31 175 ALA A O 1
ATOM 1301 N N . SER A 1 176 ? -23.856 -10.887 15.486 1.00 81.00 176 SER A N 1
ATOM 1302 C CA . SER A 1 176 ? -24.456 -11.621 14.364 1.00 81.00 176 SER A CA 1
ATOM 1303 C C . SER A 1 176 ? -23.548 -12.751 13.863 1.00 81.00 176 SER A C 1
ATOM 1305 O O . SER A 1 176 ? -24.010 -13.873 13.662 1.00 81.00 176 SER A O 1
ATOM 1307 N N . GLU A 1 177 ? -22.244 -12.499 13.729 1.00 80.56 177 GLU A N 1
ATOM 1308 C CA . GLU A 1 177 ? -21.245 -13.511 13.361 1.00 80.56 177 GLU A CA 1
ATOM 1309 C C . GLU A 1 177 ? -21.145 -14.617 14.415 1.00 80.56 177 GLU A C 1
ATOM 1311 O O . GLU A 1 177 ? -21.028 -15.793 14.070 1.00 80.56 177 GLU A O 1
ATOM 1316 N N . ARG A 1 178 ? -21.247 -14.279 15.705 1.00 71.38 178 ARG A N 1
ATOM 1317 C CA . ARG A 1 178 ? -21.241 -15.258 16.799 1.00 71.38 178 ARG A CA 1
ATOM 1318 C C . ARG A 1 178 ? -22.535 -16.064 16.865 1.00 71.38 178 ARG A C 1
ATOM 1320 O O . ARG A 1 178 ? -22.479 -17.253 17.152 1.00 71.38 178 ARG A O 1
ATOM 1327 N N . GLY A 1 179 ? -23.676 -15.461 16.534 1.00 59.38 179 GLY A N 1
ATOM 1328 C CA . GLY A 1 179 ? -24.937 -16.183 16.339 1.00 59.38 179 GLY A CA 1
ATOM 1329 C C . GLY A 1 179 ? -24.879 -17.160 15.159 1.00 59.38 179 GLY A C 1
ATOM 1330 O O . GLY A 1 179 ? -25.368 -18.281 15.266 1.00 59.38 179 GLY A O 1
ATOM 1331 N N . ALA A 1 180 ? -24.209 -16.783 14.065 1.00 53.03 180 ALA A N 1
ATOM 1332 C CA . ALA A 1 180 ? -23.995 -17.641 12.897 1.00 53.03 180 ALA A CA 1
ATOM 1333 C C . ALA A 1 180 ? -22.927 -18.737 13.118 1.00 53.03 180 ALA A C 1
ATOM 1335 O O . ALA A 1 180 ? -23.030 -19.828 12.560 1.00 53.03 180 ALA A O 1
ATOM 1336 N N . THR A 1 181 ? -21.908 -18.475 13.944 1.00 48.66 181 THR A N 1
ATOM 1337 C CA . THR A 1 181 ? -20.811 -19.418 14.255 1.00 48.66 181 THR A CA 1
ATOM 1338 C C . THR A 1 181 ? -21.021 -20.221 15.542 1.00 48.66 181 THR A C 1
ATOM 1340 O O . THR A 1 181 ? -20.326 -21.214 15.762 1.00 48.66 181 THR A O 1
ATOM 1343 N N . GLY A 1 182 ? -22.032 -19.881 16.348 1.00 45.59 182 GLY A N 1
ATOM 1344 C CA . GLY A 1 182 ? -22.470 -20.632 17.529 1.00 45.59 182 GLY A CA 1
ATOM 1345 C C . GLY A 1 182 ? -22.937 -22.062 17.229 1.00 45.59 182 GLY A C 1
ATOM 1346 O O . GLY A 1 182 ? -23.093 -22.855 18.148 1.00 45.59 182 GLY A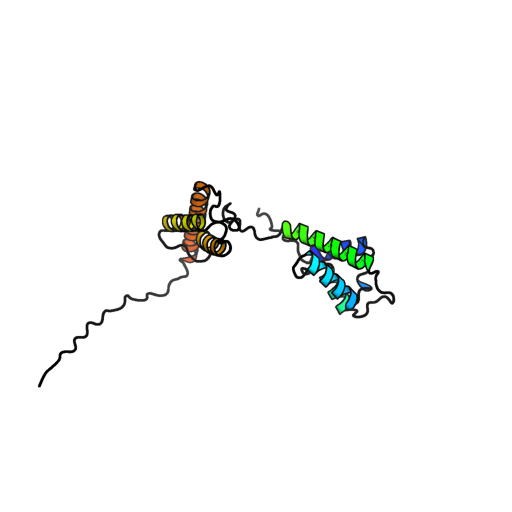 O 1
ATOM 1347 N N . ALA A 1 183 ? -23.077 -22.431 15.952 1.00 44.97 183 ALA A N 1
ATOM 1348 C CA . ALA A 1 183 ? -23.286 -23.810 15.519 1.00 44.97 183 ALA A CA 1
ATOM 1349 C C . ALA A 1 183 ? -21.991 -24.655 15.430 1.00 44.97 183 ALA A C 1
ATOM 1351 O O . ALA A 1 183 ? -22.079 -25.838 15.103 1.00 44.97 183 ALA A O 1
ATOM 1352 N N . LYS A 1 184 ? -20.786 -24.094 15.660 1.00 44.38 184 LYS A N 1
ATOM 1353 C CA . LYS A 1 184 ? -19.512 -24.825 15.454 1.00 44.38 184 LYS A CA 1
ATOM 1354 C C . LYS A 1 184 ? -18.398 -24.634 16.494 1.00 44.38 184 LYS A C 1
ATOM 1356 O O . LYS A 1 184 ? -17.296 -25.119 16.250 1.00 44.38 184 LYS A O 1
ATOM 1361 N N . PHE A 1 185 ? -18.636 -24.013 17.650 1.00 41.72 185 PHE A N 1
ATOM 1362 C CA . PHE A 1 185 ? -17.606 -23.932 18.703 1.00 41.72 185 PHE A CA 1
ATOM 1363 C C . PHE A 1 185 ? -18.065 -24.523 20.036 1.00 41.72 185 PHE A C 1
ATOM 1365 O O . PHE A 1 185 ? -18.087 -23.863 21.070 1.00 41.72 185 PHE A O 1
ATOM 1372 N N . ASP A 1 186 ? -18.407 -25.807 19.985 1.00 45.97 186 ASP A N 1
ATOM 1373 C CA . ASP A 1 186 ? -18.517 -26.662 21.159 1.00 45.97 186 ASP A CA 1
ATOM 1374 C C . ASP A 1 186 ? -17.205 -27.455 21.313 1.00 45.97 186 ASP A C 1
ATOM 1376 O O . ASP A 1 186 ? -16.969 -28.423 20.583 1.00 45.97 186 ASP A O 1
ATOM 1380 N N . ARG A 1 187 ? -16.295 -26.958 22.171 1.00 46.50 187 ARG A N 1
ATOM 1381 C CA . ARG A 1 187 ? -15.285 -27.730 22.934 1.00 46.50 187 ARG A CA 1
ATOM 1382 C C . ARG A 1 187 ? -14.244 -26.830 23.610 1.00 46.50 187 ARG A C 1
ATOM 1384 O O . ARG A 1 187 ? -13.200 -26.525 23.033 1.00 46.50 187 ARG A O 1
ATOM 1391 N N . ARG A 1 188 ? -14.475 -26.517 24.882 1.00 43.50 188 ARG A N 1
ATOM 1392 C CA . ARG A 1 188 ? -13.753 -27.124 26.018 1.00 43.50 188 ARG A CA 1
ATOM 1393 C C . ARG A 1 188 ? -14.057 -26.336 27.284 1.00 43.50 188 ARG A C 1
ATOM 1395 O O . ARG A 1 188 ? -13.509 -25.269 27.533 1.00 43.50 188 ARG A O 1
ATOM 1402 N N . THR A 1 189 ? -14.954 -26.920 28.060 1.00 49.78 189 THR A N 1
ATOM 1403 C CA . THR A 1 189 ? -14.904 -26.965 29.515 1.00 49.78 189 THR A CA 1
ATOM 1404 C C . THR A 1 189 ? -13.449 -27.152 29.953 1.00 49.78 189 THR A C 1
ATOM 1406 O O . THR A 1 189 ? -12.885 -28.223 29.760 1.00 49.78 189 THR A O 1
ATOM 1409 N N . GLU A 1 190 ? -12.831 -26.108 30.488 1.00 42.66 190 GLU A N 1
ATOM 1410 C CA . GLU A 1 190 ? -11.692 -26.259 31.388 1.00 42.66 190 GLU A CA 1
ATOM 1411 C C . GLU A 1 190 ? -12.206 -25.815 32.754 1.00 42.66 190 GLU A C 1
ATOM 1413 O O . GLU A 1 190 ? -12.682 -24.691 32.939 1.00 42.66 190 GLU A O 1
ATOM 1418 N N . GLU A 1 191 ? -12.244 -26.794 33.647 1.00 44.97 191 GLU A N 1
ATOM 1419 C CA . GLU A 1 191 ? -12.785 -26.738 34.994 1.00 44.97 191 GLU A CA 1
ATOM 1420 C C . GLU A 1 191 ? -12.076 -25.693 35.875 1.00 44.97 191 GLU A C 1
ATOM 1422 O O . GLU A 1 191 ? -10.905 -25.369 35.652 1.00 44.97 191 GLU A O 1
ATOM 1427 N N . PRO A 1 192 ? -12.751 -25.169 36.915 1.00 52.56 192 PRO A N 1
ATOM 1428 C CA . PRO A 1 192 ? -12.097 -24.336 37.918 1.00 52.56 192 PRO A CA 1
ATOM 1429 C C . PRO A 1 192 ? -11.003 -25.134 38.654 1.00 52.56 192 PRO A C 1
ATOM 1431 O O . PRO A 1 192 ? -11.202 -26.314 38.954 1.00 52.56 192 PRO A O 1
ATOM 1434 N N . PRO A 1 193 ? -9.858 -24.517 39.003 1.00 50.00 193 PRO A N 1
ATOM 1435 C CA . PRO A 1 193 ? -8.793 -25.214 39.707 1.00 50.00 193 PRO A CA 1
ATOM 1436 C C . PRO A 1 193 ? -9.274 -25.626 41.102 1.00 50.00 193 PRO A C 1
ATOM 1438 O O . PRO A 1 193 ? -9.556 -24.791 41.962 1.00 50.00 193 PRO A O 1
ATOM 1441 N N . VAL A 1 194 ? -9.348 -26.938 41.318 1.00 52.41 194 VAL A N 1
ATOM 1442 C CA . VAL A 1 194 ? -9.579 -27.556 42.624 1.00 52.41 194 VAL A CA 1
ATOM 1443 C C . VAL A 1 194 ? -8.434 -27.162 43.559 1.00 52.41 194 VAL A C 1
ATOM 1445 O O . VAL A 1 194 ? -7.293 -27.596 43.395 1.00 52.41 194 VAL A O 1
ATOM 1448 N N . LEU A 1 195 ? -8.754 -26.339 44.558 1.00 50.38 195 LEU A N 1
ATOM 1449 C CA . LEU A 1 195 ? -7.929 -26.108 45.740 1.00 50.38 195 LEU A CA 1
ATOM 1450 C C . LEU A 1 195 ? -7.726 -27.449 46.456 1.00 50.38 195 LEU A C 1
ATOM 1452 O O . LEU A 1 195 ? -8.606 -27.923 47.170 1.00 50.38 195 LEU A O 1
ATOM 1456 N N . LYS A 1 196 ? -6.561 -28.075 46.267 1.00 51.00 196 LYS A N 1
ATOM 1457 C CA . LYS A 1 196 ? -6.121 -29.174 47.129 1.00 51.00 196 LYS A CA 1
ATOM 1458 C C . LYS A 1 196 ? -5.676 -28.591 48.469 1.00 51.00 196 LYS A C 1
ATOM 1460 O O . LYS A 1 196 ? -4.518 -28.225 48.644 1.00 51.00 196 LYS A O 1
ATOM 1465 N N . SER A 1 197 ? -6.612 -28.515 49.408 1.00 54.22 197 SER A N 1
ATOM 1466 C CA . SER A 1 197 ? -6.329 -28.594 50.839 1.00 54.22 197 SER A CA 1
ATOM 1467 C C . SER A 1 197 ? -5.669 -29.946 51.111 1.00 54.22 197 SER A C 1
ATOM 1469 O O . SER A 1 197 ? -6.292 -30.993 50.936 1.00 54.22 197 SER A O 1
ATOM 1471 N N . GLY A 1 198 ? -4.385 -29.912 51.445 1.00 49.22 198 GLY A N 1
ATOM 1472 C CA . GLY A 1 198 ? -3.585 -31.074 51.795 1.00 49.22 198 GLY A CA 1
ATOM 1473 C C . GLY A 1 198 ? -2.800 -30.752 53.048 1.00 49.22 198 GLY A C 1
ATOM 1474 O O . GLY A 1 198 ? -1.653 -30.319 52.967 1.00 49.22 198 GLY A O 1
ATOM 1475 N N . ASP A 1 199 ? -3.471 -30.919 54.183 1.00 54.31 199 ASP A N 1
ATOM 1476 C CA . ASP A 1 199 ? -2.881 -31.015 55.506 1.00 54.31 199 ASP A CA 1
ATOM 1477 C C . ASP A 1 199 ? -1.680 -31.964 55.473 1.00 54.31 199 ASP A C 1
ATOM 1479 O O . ASP A 1 199 ? -1.816 -33.135 55.116 1.00 54.31 199 ASP A O 1
ATOM 1483 N N . ASN A 1 200 ? -0.505 -31.477 55.866 1.00 50.25 200 ASN A N 1
ATOM 1484 C CA . ASN A 1 200 ? 0.545 -32.365 56.335 1.00 50.25 200 ASN A CA 1
ATOM 1485 C C . ASN A 1 200 ? 0.845 -32.010 57.783 1.00 50.25 200 ASN A C 1
ATOM 1487 O O . ASN A 1 200 ? 1.542 -31.045 58.098 1.00 50.25 200 ASN A O 1
ATOM 1491 N N . ALA A 1 201 ? 0.200 -32.787 58.644 1.00 50.09 201 ALA A N 1
ATOM 1492 C CA . ALA A 1 201 ? 0.419 -32.823 60.065 1.00 50.09 201 ALA A CA 1
ATOM 1493 C C . ALA A 1 201 ? 1.878 -33.194 60.353 1.00 50.09 201 ALA A C 1
ATOM 1495 O O . ALA A 1 201 ? 2.376 -34.227 59.908 1.00 50.09 201 ALA A O 1
ATOM 1496 N N . SER A 1 202 ? 2.531 -32.369 61.164 1.00 53.28 202 SER A N 1
ATOM 1497 C CA . SER A 1 202 ? 3.622 -32.819 62.020 1.00 53.28 202 SER A CA 1
ATOM 1498 C C . SER A 1 202 ? 3.124 -33.928 62.948 1.00 53.28 202 SER A C 1
ATOM 1500 O O . SER A 1 202 ? 2.071 -33.774 63.572 1.00 53.28 202 SER A O 1
ATOM 1502 N N . PRO A 1 203 ? 3.937 -34.965 63.171 1.00 62.84 203 PRO A N 1
ATOM 1503 C CA . PRO A 1 203 ? 4.055 -35.531 64.501 1.00 62.84 203 PRO A CA 1
ATOM 1504 C C . PRO A 1 203 ? 5.499 -35.381 64.983 1.00 62.84 203 PRO A C 1
ATOM 1506 O O . PRO A 1 203 ? 6.452 -35.711 64.279 1.00 62.84 203 PRO A O 1
ATOM 1509 N N . GLY A 1 204 ? 5.645 -34.821 66.180 1.00 60.06 204 GLY A N 1
ATOM 1510 C CA . GLY A 1 204 ? 6.930 -34.681 66.849 1.00 60.06 204 GLY A CA 1
ATOM 1511 C C . GLY A 1 204 ? 7.418 -35.981 67.483 1.00 60.06 204 GLY A C 1
ATOM 1512 O O . GLY A 1 204 ? 6.622 -36.857 67.823 1.00 60.06 204 GLY A O 1
ATOM 1513 N N . ALA A 1 205 ? 8.732 -36.035 67.676 1.00 50.09 205 ALA A N 1
ATOM 1514 C CA . ALA A 1 205 ? 9.426 -36.563 68.848 1.00 50.09 205 ALA A CA 1
ATOM 1515 C C . ALA A 1 205 ? 10.825 -35.935 68.874 1.00 50.09 205 ALA A C 1
ATOM 1517 O O . ALA A 1 205 ? 11.468 -35.921 67.799 1.00 50.09 205 ALA A O 1
#

Foldseek 3Di:
DDPDPCPDDLVVLLVVQVVLCVVLVHDLQQQAPVLLVVLQVLLCVLQVHGDDRSHVSNSSVVNNVVPRNGPDPDHPDPVSSNSSSVVSSVVVVVVCVVVDPCLVCQQNDRLLLAAPVLLVLLQVLLCVLQVHGDDCPQPSNSSNVNNVVVNVNHDRPDPSVSSNVSSNVSSVVVVVVCVVCVVPDDDDDDDDDDPPPDDDDDDDD

pLDDT: mean 77.04, std 16.13, range [38.19, 93.75]

Secondary structure (DSSP, 8-state):
-PPP--PPPHHHHHHHHHHHHHHTT--GGG--HHHHHHHHHHHHHHHSSPPPTTSHHHHHHHHHHH-TT-SSSSPPPHHHHHHHHHHHHHHHHHHHHHS-S---EETTEEGGG--HHHHHHHHHHHHHHHSSPPPTTSHHHHHHHHHHH-TT-------HHHHHHHHHHHHHHHHHHHHHHTTS---------------------